Protein 6HPF (pdb70)

Secondary structure (DSSP, 8-state):
----S-SSTT--HHHHHHHHHHHHHHHTT-EE-EEESHHHHHHHHHHTSS-BSEEEEE-GGGSHHHHTTT----HHHHHHHHHHTT-EEEEE-----SS-B---SSS-GGGTTBGGGB---HHHHHH-TTSHHHHHHHHHHHHHHHHHHHHHHTT--EEEE-STTGGGS-BGGGTT-HHHHHHHHHHHHHIIIIIS---SEEEEE---SGGG---TTS-SEEEEEE-PSTT-----HHHHHHHHHHHTS-SEEEEEEESSPPPHHHHTTT---SB--B-STHHHHSSSSS-HHHHHHHHH-TTEEBGGG---

InterPro domains:
  IPR000805 Glycoside hydrolase family 26 [PR00739] (99-113)
  IPR000805 Glycoside hydrolase family 26 [PR00739] (175-192)
  IPR000805 Glycoside hydrolase family 26 [PR00739] (202-225)
  IPR000805 Glycoside hydrolase family 26 [PR00739] (233-245)
  IPR000805 Glycoside hydrolase family 26 [PTHR40079] (9-328)
  IPR017853 Glycoside hydrolase superfamily [SSF51445] (22-301)
  IPR022790 Glycosyl hydrolase family 26 domain [PF02156] (25-327)
  IPR022790 Glycosyl hydrolase family 26 domain [PS51764] (31-326)

Foldseek 3Di:
DADLQFLQNLADPLQSVVSNLLVVLLVVLFAFEAAEDPVQQVVCCVQQNFRGQEYEYECAQLAVVNVVVPGDDDCLVVLVVLVVLQHAYEYEYLHQQLDFADCDPVQHSSNRQFPVRGPDALVVLLVDCPDPRVVSLLVRLVSVLVSLVVCVVVVHAYAYEYCAPQCVCGGNLNVHHQPSNLSSLVVSQCCNCPVVVRNRYAYEYEDLDLRNDNAPSRHAEYEYEDEDFAAPQAQPLVSQVSRCVSHVNHHAYAYAEYLAHRQSVHCGPRRSHSYYYYYDDCSSPPCGRQHSVRSSPRCPDPSYDGSVRDDD

Radius of gyration: 18.52 Å; Cα contacts (8 Å, |Δi|>4): 693; chains: 1; bounding box: 54×47×38 Å

Solvent-accessible surface area: 12126 Å² total; per-residue (Å²): 100,47,37,64,95,5,39,12,146,152,7,38,107,22,0,85,75,2,1,36,12,0,17,99,36,7,83,117,20,22,9,0,0,0,0,7,42,51,97,0,0,78,52,0,30,102,64,14,57,58,58,0,0,0,0,0,2,22,0,53,40,44,0,39,6,3,85,137,78,54,12,126,22,72,28,10,82,35,0,66,47,2,49,91,84,41,9,13,1,9,0,4,1,20,1,0,0,12,39,29,25,110,71,71,137,124,48,24,51,146,15,0,22,96,44,93,0,8,63,12,46,0,30,57,2,30,118,67,79,133,26,78,40,36,76,75,0,22,130,4,0,23,28,0,0,84,20,0,44,80,0,40,123,92,97,4,23,0,0,0,8,0,2,0,30,0,64,34,22,129,8,0,0,5,36,106,26,43,145,9,0,34,38,0,0,92,34,0,21,74,62,0,15,103,114,41,30,1,32,2,2,0,2,0,1,5,0,38,65,95,69,27,33,6,18,65,85,7,0,3,0,0,0,7,30,26,94,24,122,54,37,58,36,51,25,42,101,149,31,19,52,43,0,55,84,18,4,58,55,54,13,2,6,0,0,4,4,3,0,9,0,5,34,11,93,56,10,49,77,61,0,43,1,1,3,3,1,0,47,41,28,79,50,0,76,16,103,100,51,0,47,60,152,29,0,102,108,0,2,82,26,176,43,1,23,0,32,99,71,29,114,98

Organism: NCBI:txid1167589

Nearest PDB structures (foldseek):
  6hpf-assembly1_A  TM=1.003E+00  e=8.396E-70  Yunnania penicillata
  3zm8-assembly1_A  TM=9.686E-01  e=9.514E-42  Podospora anserina S mat+
  3wdr-assembly1_A  TM=9.083E-01  e=3.039E-31  Symbiotic protist of Reticulitermes speratus
  6ueh-assembly1_A  TM=8.957E-01  e=3.022E-28  metagenome
  6hf4-assembly1_A  TM=8.538E-01  e=9.218E-25  Bacteroides ovatus ATCC 8483

CATH classification: 3.20.20.80

Sequence (312 aa):
APSTTPVNEKATDAAKNLLSSYLVEQAANGVTLSGQQDDLESAQWVSDNVGKWPAILGIDFMDYSPSRVEYGAVGSTVPDAISSYDSSDGGIVTFCWHWGSPSGTYNTTDQPWWSNFYTEATAFDIIAAAMDDDPDSADYNNLLVRDIDAISELLLQLQDLDIPILWRPLHQAEGGWFWWGAKKGPEACIALYRLMFDRMTNHHGLNNLLWVWNSVDDPSWYPGNDVVDIVSADIYADAGDHSPQEETFASLQSSLTGDTKLVALGEVGNIPDPASSTGGVADWAYWVTWNGDFIKGEDYNPLEEYKKEVFSSAENIIITRDEVDV

Structure (mmCIF, N/CA/C/O backbone):
data_6HPF
#
_entry.id   6HPF
#
_cell.lengt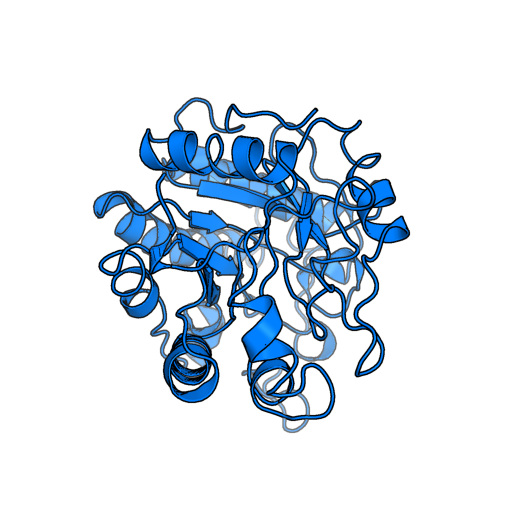h_a   98.988
_cell.length_b   98.988
_cell.length_c   170.497
_cell.angle_alpha   90.00
_cell.angle_beta   90.00
_cell.angle_gamma   120.00
#
_symmetry.space_group_name_H-M   'P 65 2 2'
#
loop_
_entity.id
_entity.type
_entity.pdbx_description
1 polymer endo-b-mannanase
2 branched beta-D-mannopyranose-(1-4)-[alpha-D-galactopyranose-(1-6)]beta-D-mannopyranose-(1-4)-[alpha-D-galactopyranose-(1-6)]alpha-D-mannopyranose
3 non-polymer 'ACETIC ACID'
4 non-polymer 2-acetamido-2-deoxy-beta-D-glucopyranose
5 non-polymer 'SULFATE ION'
6 non-polymer 'CHLORIDE ION'
7 water water
#
loop_
_atom_site.group_PDB
_atom_site.id
_atom_site.type_symbol
_atom_site.label_atom_id
_atom_site.label_alt_id
_atom_site.label_comp_id
_atom_site.label_asym_id
_atom_site.label_entity_id
_atom_site.label_seq_id
_atom_site.pdbx_PDB_ins_code
_atom_site.Cartn_x
_atom_site.Cartn_y
_atom_site.Cartn_z
_atom_site.occupancy
_atom_site.B_iso_or_equiv
_atom_site.auth_seq_id
_atom_site.auth_comp_id
_atom_site.auth_asym_id
_atom_site.auth_atom_id
_atom_site.pdbx_PDB_model_num
ATOM 1 N N . ALA A 1 1 ? -31.002 59.262 5.191 1.00 36.40 1 ALA A N 1
ATOM 2 C CA . ALA A 1 1 ? -30.044 58.497 5.985 1.00 31.10 1 ALA A CA 1
ATOM 3 C C . ALA A 1 1 ? -30.745 57.252 6.546 1.00 29.76 1 ALA A C 1
ATOM 4 O O . ALA A 1 1 ? -31.977 57.156 6.544 1.00 28.87 1 ALA A O 1
ATOM 6 N N . PRO A 1 2 ? -29.984 56.239 6.995 1.00 26.96 2 PRO A N 1
ATOM 7 C CA . PRO A 1 2 ? -30.596 54.999 7.457 1.00 24.33 2 PRO A CA 1
ATOM 8 C C . PRO A 1 2 ? -31.605 55.220 8.574 1.00 24.74 2 PRO A C 1
ATOM 9 O O . PRO A 1 2 ? -31.357 55.960 9.520 1.00 27.79 2 PRO A O 1
ATOM 13 N N . SER A 1 3 ? -32.707 54.524 8.485 1.00 25.57 3 SER A N 1
ATOM 14 C CA . SER A 1 3 ? -33.753 54.502 9.531 1.00 27.62 3 SER A CA 1
ATOM 15 C C . SER A 1 3 ? -33.262 53.711 10.737 1.00 24.54 3 SER A C 1
ATOM 16 O O . SER A 1 3 ? -32.673 52.604 10.561 1.00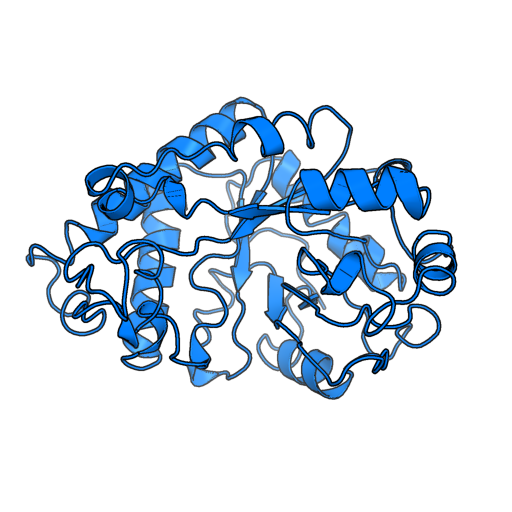 24.79 3 SER A O 1
ATOM 19 N N . THR A 1 4 ? -33.523 54.241 11.927 1.00 28.49 4 THR A N 1
ATOM 20 C CA . THR A 1 4 ? -33.312 53.476 13.197 1.00 29.50 4 THR A CA 1
ATOM 21 C C . THR A 1 4 ? -34.582 52.814 13.716 1.00 26.29 4 THR A C 1
ATOM 22 O O . THR A 1 4 ? -34.543 52.231 14.837 1.00 33.25 4 THR A O 1
ATOM 26 N N . THR A 1 5 ? -35.682 52.952 12.985 1.00 26.41 5 THR A N 1
ATOM 27 C CA . THR A 1 5 ? -36.984 52.380 13.412 1.00 27.04 5 THR A CA 1
ATOM 28 C C . THR A 1 5 ? -37.245 51.136 12.608 1.00 24.62 5 THR A C 1
ATOM 29 O O . THR A 1 5 ? -37.438 51.249 11.381 1.00 26.82 5 THR A O 1
ATOM 33 N N . PRO A 1 6 ? -37.287 49.939 13.230 1.00 21.10 6 PRO A N 1
ATOM 34 C CA . PRO A 1 6 ? -37.613 48.730 12.477 1.00 18.97 6 PRO A CA 1
ATOM 35 C C . PRO A 1 6 ? -38.956 48.896 11.772 1.00 20.38 6 PRO A C 1
ATOM 36 O O . PRO A 1 6 ? -39.869 49.544 12.282 1.00 21.74 6 PRO A O 1
ATOM 40 N N . VAL A 1 7 ? -39.073 48.277 10.559 1.00 19.69 7 VAL A N 1
ATOM 41 C CA . VAL A 1 7 ? -40.337 48.362 9.796 1.00 20.69 7 VAL A CA 1
ATOM 42 C C . VAL A 1 7 ? -41.501 47.675 10.514 1.00 20.54 7 VAL A C 1
ATOM 43 O O . VAL A 1 7 ? -42.655 48.061 10.276 1.00 24.17 7 VAL A O 1
ATOM 47 N N . ASN A 1 8 ? -41.192 46.715 11.381 1.00 19.30 8 ASN A N 1
ATOM 48 C CA . ASN A 1 8 ? -42.219 46.094 12.214 1.00 20.06 8 ASN A CA 1
ATOM 49 C C . ASN A 1 8 ? -42.411 47.019 13.454 1.00 20.27 8 ASN A C 1
ATOM 50 O O . ASN A 1 8 ? -41.509 47.056 14.320 1.00 20.18 8 ASN A O 1
ATOM 55 N N . GLU A 1 9 ? -43.485 47.761 13.519 1.00 21.35 9 GLU A N 1
ATOM 56 C CA . GLU A 1 9 ? -43.793 48.676 14.629 1.00 22.70 9 GLU A CA 1
ATOM 57 C C . GLU A 1 9 ? -43.741 47.933 15.992 1.00 23.58 9 GLU A C 1
ATOM 58 O O . GLU A 1 9 ? -43.486 48.616 16.979 1.00 23.36 9 GLU A O 1
ATOM 64 N N . LYS A 1 10 ? -44.052 46.639 16.034 1.00 19.91 10 LYS A N 1
ATOM 65 C CA . LYS A 1 10 ? -44.100 45.794 17.240 1.00 19.72 10 LYS A CA 1
ATOM 66 C C . LYS A 1 10 ? -42.724 45.211 17.570 1.00 19.16 10 LYS A C 1
ATOM 67 O O . LYS A 1 10 ? -42.661 44.366 18.453 1.00 19.50 10 LYS A O 1
ATOM 73 N N . ALA A 1 11 ? -41.635 45.645 16.930 1.00 18.98 11 ALA A N 1
ATOM 74 C CA . ALA A 1 11 ? -40.336 45.045 17.162 1.00 17.80 11 ALA A CA 1
ATOM 75 C C . ALA A 1 11 ? -40.016 45.055 18.674 1.00 17.50 11 ALA A C 1
ATOM 76 O O . ALA A 1 11 ? -40.316 46.038 19.400 1.00 20.48 11 ALA A O 1
ATOM 78 N N . THR A 1 12 ? -39.318 44.038 19.090 1.00 16.77 12 THR A N 1
ATOM 79 C CA . THR A 1 12 ? -38.839 43.936 20.473 1.00 18.52 12 THR A CA 1
ATOM 80 C C . THR A 1 12 ? -37.779 44.990 20.741 1.00 19.58 12 THR A C 1
ATOM 81 O O . THR A 1 12 ? -37.100 45.516 19.860 1.00 18.75 12 THR A O 1
ATOM 85 N N . ASP A 1 13 ? -37.561 45.273 22.048 1.00 19.90 13 ASP A N 1
ATOM 86 C CA . ASP A 1 13 ? -36.494 46.209 22.440 1.00 21.17 13 ASP A CA 1
ATOM 87 C C . ASP A 1 13 ? -35.139 45.691 21.913 1.00 18.88 13 ASP A C 1
ATOM 88 O O . ASP A 1 13 ? -34.300 46.492 21.467 1.00 20.76 13 ASP A O 1
ATOM 93 N N . ALA A 1 14 ? -34.904 44.383 21.948 1.00 19.36 14 ALA A N 1
ATOM 94 C CA . ALA A 1 14 ? -33.597 43.859 21.495 1.00 19.10 14 ALA A CA 1
ATOM 95 C C . ALA A 1 14 ? -33.416 44.124 19.983 1.00 18.39 14 ALA A C 1
ATOM 96 O O . ALA A 1 14 ? -32.320 44.492 19.603 1.00 18.69 14 ALA A O 1
ATOM 98 N N . ALA A 1 15 ? -34.462 43.973 19.178 1.00 16.66 15 ALA A N 1
ATOM 99 C CA . ALA A 1 15 ? -34.373 44.269 17.736 1.00 15.71 15 ALA A CA 1
ATOM 100 C C . ALA A 1 15 ? -34.199 45.766 17.489 1.00 16.27 15 ALA A C 1
ATOM 101 O O . ALA A 1 15 ? -33.324 46.155 16.669 1.00 17.24 15 ALA A O 1
ATOM 103 N N . LYS A 1 16 ? -34.963 46.589 18.202 1.00 17.43 16 LYS A N 1
ATOM 104 C CA . LYS A 1 16 ? -34.798 48.061 18.072 1.00 19.21 16 LYS A CA 1
ATOM 105 C C . LYS A 1 16 ? -33.347 48.469 18.437 1.00 19.04 16 LYS A C 1
ATOM 106 O O . LYS A 1 16 ? -32.730 49.346 17.780 1.00 21.80 16 LYS A O 1
ATOM 112 N N . ASN A 1 17 ? -32.869 47.967 19.564 1.00 19.99 17 ASN A N 1
ATOM 113 C CA . ASN A 1 17 ? -31.534 48.335 20.064 1.00 22.16 17 ASN A CA 1
ATOM 114 C C . ASN A 1 17 ? -30.461 47.879 19.083 1.00 18.28 17 ASN A C 1
ATOM 115 O O . ASN A 1 17 ? -29.491 48.629 18.858 1.00 20.13 17 ASN A O 1
ATOM 120 N N . LEU A 1 18 ? -30.631 46.678 18.502 1.00 18.72 18 LEU A N 1
ATOM 121 C CA . LEU A 1 18 ? -29.633 46.210 17.509 1.00 18.22 18 LEU A CA 1
ATOM 122 C C . LEU A 1 18 ? -29.621 47.143 16.281 1.00 17.26 18 LEU A C 1
ATOM 123 O O . LEU A 1 18 ? -28.521 47.533 15.830 1.00 17.69 18 LEU A O 1
ATOM 128 N N . LEU A 1 19 ? -30.790 47.523 15.777 1.00 16.56 19 LEU A N 1
ATOM 129 C CA . LEU A 1 19 ? -30.814 48.406 14.578 1.00 17.34 19 LEU A CA 1
ATOM 130 C C . LEU A 1 19 ? -30.192 49.764 14.908 1.00 19.82 19 LEU A C 1
ATOM 131 O O . LEU A 1 19 ? -29.347 50.275 14.126 1.00 20.78 19 LEU A O 1
ATOM 136 N N A SER A 1 20 ? -30.544 50.327 16.065 0.40 21.59 20 SER A N 1
ATOM 137 N N B SER A 1 20 ? -30.524 50.326 16.057 0.60 20.56 20 SER A N 1
ATOM 138 C CA A SER A 1 20 ? -30.013 51.636 16.531 0.40 25.66 20 SER A CA 1
ATOM 139 C CA B SER A 1 20 ? -29.995 51.662 16.417 0.60 21.36 20 SER A CA 1
ATOM 140 C C A SER A 1 20 ? -28.489 51.561 16.585 0.40 23.50 20 SER A C 1
ATOM 141 C C B SER A 1 20 ? -28.472 51.553 16.541 0.60 20.30 20 SER A C 1
ATOM 142 O O A SER A 1 20 ? -27.823 52.518 16.124 0.40 26.26 20 SER A O 1
ATOM 143 O O B SER A 1 20 ? -27.768 52.499 16.074 0.60 22.65 20 SER A O 1
ATOM 148 N N . TYR A 1 21 ? -27.958 50.475 17.132 1.00 20.59 21 TYR A N 1
ATOM 149 C CA . TYR A 1 21 ? -26.506 50.291 17.333 1.00 20.05 21 TYR A CA 1
ATOM 150 C C . TYR A 1 21 ? -25.822 50.224 15.967 1.00 19.55 21 TYR A C 1
ATOM 151 O O . TYR A 1 21 ? -24.793 50.881 15.774 1.00 21.70 21 TYR A O 1
ATOM 160 N N . LEU A 1 22 ? -26.384 49.453 15.039 1.00 18.01 22 LEU A N 1
ATOM 161 C CA . LEU A 1 22 ? -25.717 49.291 13.719 1.00 18.84 22 LEU A CA 1
ATOM 162 C C . LEU A 1 22 ? -25.695 50.650 12.979 1.00 19.12 22 LEU A C 1
ATOM 163 O O . LEU A 1 22 ? -24.694 51.005 12.317 1.00 19.76 22 LEU A O 1
ATOM 168 N N . VAL A 1 23 ? -26.820 51.355 12.998 1.00 20.90 23 VAL A N 1
ATOM 169 C CA . VAL A 1 23 ? -26.894 52.678 12.334 1.00 20.70 23 VAL A CA 1
ATOM 170 C C . VAL A 1 23 ? -25.803 53.592 12.913 1.00 23.34 23 VAL A C 1
ATOM 171 O O . VAL A 1 23 ? -25.097 54.308 12.159 1.00 23.20 23 VAL A O 1
ATOM 175 N N . GLU A 1 24 ? -25.725 53.677 14.233 1.00 22.36 24 GLU A N 1
ATOM 176 C CA . GLU A 1 24 ? -24.750 54.563 14.916 1.00 24.15 24 GLU A CA 1
ATOM 177 C C . GLU A 1 24 ? -23.342 54.183 14.464 1.00 23.30 24 GLU A C 1
ATOM 178 O O . GLU A 1 24 ? -22.542 55.089 14.184 1.00 25.49 24 GLU A O 1
ATOM 184 N N . GLN A 1 25 ? -22.992 52.912 14.515 1.00 21.05 25 GLN A N 1
ATOM 185 C CA . GLN A 1 25 ? -21.607 52.485 14.198 1.00 21.17 25 GLN A CA 1
ATOM 186 C C . GLN A 1 25 ? -21.295 52.892 12.737 1.00 21.16 25 GLN A C 1
ATOM 187 O O . GLN A 1 25 ? -20.265 53.490 12.444 1.00 22.34 25 GLN A O 1
ATOM 193 N N . ALA A 1 26 ? -22.194 52.541 11.826 1.00 20.98 26 ALA A N 1
ATOM 194 C CA . ALA A 1 26 ? -21.937 52.813 10.396 1.00 22.09 26 ALA A CA 1
ATOM 195 C C . ALA A 1 26 ? -21.784 54.324 10.155 1.00 24.78 26 ALA A C 1
ATOM 196 O O . ALA A 1 26 ? -20.903 54.732 9.383 1.00 27.70 26 ALA A O 1
ATOM 198 N N . ALA A 1 27 ? -22.574 55.157 10.841 1.00 25.66 27 ALA A N 1
ATOM 199 C CA . ALA A 1 27 ? -22.511 56.617 10.673 1.00 28.23 27 ALA A CA 1
ATOM 200 C C . ALA A 1 27 ? -21.118 57.132 11.073 1.00 28.02 27 ALA A C 1
ATOM 201 O O . ALA A 1 27 ? -20.687 58.169 10.531 1.00 34.44 27 ALA A O 1
ATOM 203 N N . ASN A 1 28 ? -20.438 56.417 11.950 1.00 25.06 28 ASN A N 1
ATOM 204 C CA . ASN A 1 28 ? -19.137 56.783 12.567 1.00 28.08 28 ASN A CA 1
ATOM 205 C C . ASN A 1 28 ? -17.995 56.087 11.842 1.00 23.78 28 ASN A C 1
ATOM 206 O O . ASN A 1 28 ? -16.858 56.193 12.313 1.00 28.50 28 ASN A O 1
ATOM 211 N N . GLY A 1 29 ? -18.293 55.435 10.709 1.00 24.12 29 GLY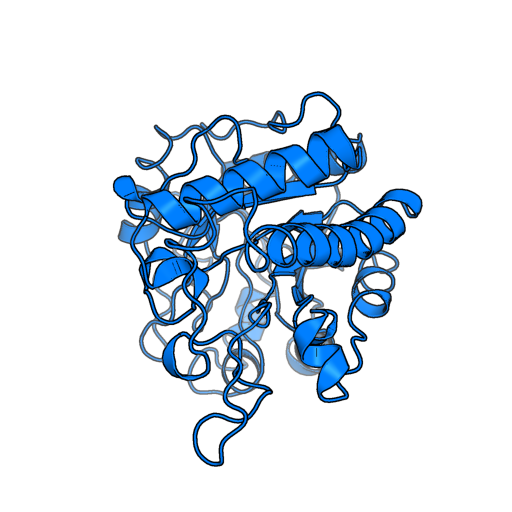 A N 1
ATOM 212 C CA . GLY A 1 29 ? -17.207 54.769 9.962 1.00 25.99 29 GLY A CA 1
ATOM 213 C C . GLY A 1 29 ? -16.674 53.514 10.616 1.00 22.86 29 GLY A C 1
ATOM 214 O O . GLY A 1 29 ? -15.520 53.154 10.390 1.00 27.00 29 GLY A O 1
ATOM 215 N N . VAL A 1 30 ? -17.528 52.856 11.390 1.00 20.46 30 VAL A N 1
ATOM 216 C CA . VAL A 1 30 ? -17.167 51.602 12.068 1.00 19.07 30 VAL A CA 1
ATOM 217 C C . VAL A 1 30 ? -17.996 50.478 11.442 1.00 17.39 30 VAL A C 1
ATOM 218 O O . VAL A 1 30 ? -19.170 50.708 11.128 1.00 20.35 30 VAL A O 1
ATOM 222 N N . THR A 1 31 ? -17.356 49.335 11.280 1.00 16.57 31 THR A N 1
ATOM 223 C CA . THR A 1 31 ? -17.960 48.177 10.598 1.00 15.78 31 THR A CA 1
ATOM 224 C C . THR A 1 31 ? -17.854 46.953 11.549 1.00 14.52 31 THR A C 1
ATOM 225 O O . THR A 1 31 ? -16.780 46.736 12.134 1.00 16.59 31 THR A O 1
ATOM 229 N N . LEU A 1 32 ? -18.934 46.189 11.674 1.00 14.36 32 LEU A N 1
ATOM 230 C CA . LEU A 1 32 ? -18.862 44.938 12.433 1.00 14.29 32 LEU A CA 1
ATOM 231 C C . LEU A 1 32 ? -18.273 43.819 11.582 1.00 13.99 32 LEU A C 1
ATOM 232 O O . LEU A 1 32 ? -18.667 43.622 10.382 1.00 15.09 32 LEU A O 1
ATOM 237 N N . SER A 1 33 ? -17.366 43.066 12.136 1.00 14.15 33 SER A N 1
ATOM 238 C CA . SER A 1 33 ? -16.847 41.825 11.578 1.00 12.94 33 SER A CA 1
ATOM 239 C C . SER A 1 33 ? -17.912 40.737 11.645 1.00 12.78 33 SER A C 1
ATOM 240 O O . SER A 1 33 ? -18.744 40.714 12.567 1.00 13.63 33 SER A O 1
ATOM 243 N N . GLY A 1 34 ? -17.827 39.746 10.764 1.00 12.39 34 GLY A N 1
ATOM 244 C CA . GLY A 1 34 ? -18.759 38.651 10.720 1.00 12.55 34 GLY A CA 1
ATOM 245 C C . GLY A 1 34 ? -18.191 37.423 10.040 1.00 11.68 34 GLY A C 1
ATOM 246 O O . GLY A 1 34 ? -17.274 37.598 9.189 1.00 12.68 34 GLY A O 1
ATOM 247 N N . GLN A 1 35 ? -18.699 36.259 10.318 1.00 12.14 35 GLN A N 1
ATOM 248 C CA . GLN A 1 35 ? -18.194 35.007 9.756 1.00 11.79 35 GLN A CA 1
ATOM 249 C C . GLN A 1 35 ? -19.292 33.994 9.646 1.00 11.98 35 GLN A C 1
ATOM 250 O O . GLN A 1 35 ? -20.058 33.773 10.610 1.00 12.20 35 GLN A O 1
ATOM 256 N N . GLN A 1 36 ? -19.423 33.339 8.477 1.00 12.28 36 GLN A N 1
ATOM 257 C CA . GLN A 1 36 ? -20.350 32.225 8.308 1.00 12.27 36 GLN A CA 1
ATOM 258 C C . GLN A 1 36 ? -19.772 30.929 8.897 1.00 11.27 36 GLN A C 1
ATOM 259 O O . GLN A 1 36 ? -18.633 30.604 8.646 1.00 12.08 36 GLN A O 1
ATOM 265 N N . ASP A 1 37 ? -20.627 30.289 9.745 1.00 11.15 37 ASP A N 1
ATOM 266 C CA A ASP A 1 37 ? -20.399 28.978 10.384 0.50 11.66 37 ASP A CA 1
ATOM 267 C CA B ASP A 1 37 ? -20.413 28.980 10.390 0.50 11.69 37 ASP A CA 1
ATOM 268 C C . ASP A 1 37 ? -19.618 29.134 11.706 1.00 12.06 37 ASP A C 1
ATOM 269 O O . ASP A 1 37 ? -18.561 29.755 11.753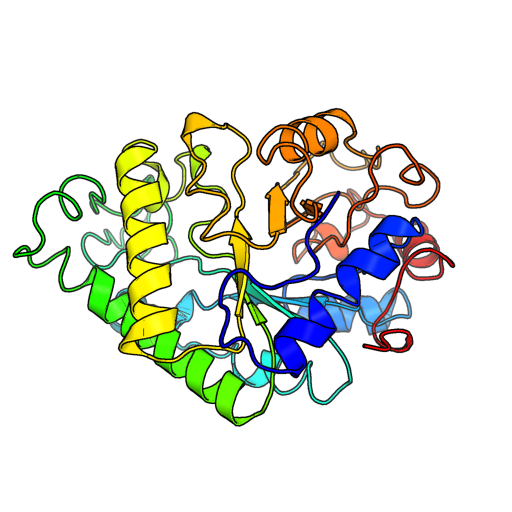 1.00 12.48 37 ASP A O 1
ATOM 278 N N . LEU A 1 38 ? -20.149 28.481 12.756 1.00 11.72 38 LEU A N 1
ATOM 279 C CA . LEU A 1 38 ? -19.464 28.575 14.074 1.00 12.16 38 LEU A CA 1
ATOM 280 C C . LEU A 1 38 ? -18.079 28.006 14.020 1.00 11.78 38 LEU A C 1
ATOM 281 O O . LEU A 1 38 ? -17.159 28.560 14.616 1.00 13.65 38 LEU A O 1
ATOM 286 N N . GLU A 1 39 ? -17.865 26.908 13.306 1.00 13.22 39 GLU A N 1
ATOM 287 C CA . GLU A 1 39 ? -16.527 26.322 13.250 1.00 12.96 39 GLU A CA 1
ATOM 288 C C . GLU A 1 39 ? -15.533 27.287 12.617 1.00 13.43 39 GLU A C 1
ATOM 289 O O . GLU A 1 39 ? -14.342 27.277 12.948 1.00 14.26 39 GLU A O 1
ATOM 295 N N . SER A 1 40 ? -15.992 28.075 11.621 1.00 13.06 40 SER A N 1
ATOM 296 C CA . SER A 1 40 ? -15.087 29.065 10.999 1.00 12.67 40 SER A CA 1
ATOM 297 C C . SER A 1 40 ? -14.875 30.262 11.942 1.00 12.69 40 SER A C 1
ATOM 298 O O . SER A 1 40 ? -13.784 30.809 11.972 1.00 13.59 40 SER A O 1
ATOM 301 N N . ALA A 1 41 ? -15.916 30.659 12.701 1.00 12.45 41 ALA A N 1
ATOM 302 C CA . ALA A 1 41 ? -15.717 31.727 13.706 1.00 13.06 41 ALA A CA 1
ATOM 303 C C . ALA A 1 41 ? -14.683 31.292 14.780 1.00 13.10 41 ALA A C 1
ATOM 304 O O . ALA A 1 41 ? -13.816 32.072 15.152 1.00 14.52 41 ALA A O 1
ATOM 306 N N . GLN A 1 42 ? -14.767 30.021 15.178 1.00 12.71 42 GLN A N 1
ATOM 307 C CA . GLN A 1 42 ? -13.811 29.427 16.121 1.00 14.07 42 GLN A CA 1
ATOM 308 C C . GLN A 1 42 ? -12.412 29.477 15.504 1.00 14.06 42 GLN A C 1
ATOM 309 O O . GLN A 1 42 ? -11.409 29.778 16.155 1.00 14.72 42 GLN A O 1
ATOM 315 N N . TRP A 1 43 ? -12.309 29.158 14.208 1.00 13.60 43 TRP A N 1
ATOM 316 C CA . TRP A 1 43 ? -10.998 29.254 13.521 1.00 14.27 43 TRP A CA 1
ATOM 317 C C . TRP A 1 43 ? -10.437 30.666 13.586 1.00 13.11 43 TRP A C 1
ATOM 318 O O . TRP A 1 43 ? -9.225 30.839 13.820 1.00 14.95 43 TRP A O 1
ATOM 329 N N . VAL A 1 44 ? -11.270 31.659 13.349 1.00 13.56 44 VAL A N 1
ATOM 330 C CA . VAL A 1 44 ? -10.794 33.060 13.417 1.00 14.02 44 VAL A CA 1
ATOM 331 C C . VAL A 1 44 ? -10.276 33.349 14.849 1.00 14.08 44 VAL A C 1
ATOM 332 O O . VAL A 1 44 ? -9.198 33.920 14.987 1.00 14.19 44 VAL A O 1
ATOM 336 N N . SER A 1 45 ? -11.038 32.948 15.876 1.00 13.93 45 SER A N 1
ATOM 337 C CA . SER A 1 45 ? -10.525 33.203 17.257 1.00 14.66 45 SER A CA 1
ATOM 338 C C . SER A 1 45 ? -9.176 32.495 17.463 1.00 14.58 45 SER A C 1
ATOM 339 O O . SER A 1 45 ? -8.246 33.069 18.031 1.00 16.27 45 SER A O 1
ATOM 342 N N . ASP A 1 46 ? -9.072 31.245 17.018 1.00 14.12 46 ASP A N 1
ATOM 343 C CA . ASP A 1 46 ? -7.916 30.409 17.238 1.00 14.41 46 ASP A CA 1
ATOM 344 C C . ASP A 1 46 ? -6.677 30.870 16.445 1.00 14.65 46 ASP A C 1
ATOM 345 O O . ASP A 1 46 ? -5.530 30.517 16.824 1.00 16.01 46 ASP A O 1
ATOM 350 N N . ASN A 1 47 ? -6.866 31.525 15.299 1.00 15.79 47 ASN A N 1
ATOM 351 C CA . ASN A 1 47 ? -5.735 31.833 14.379 1.00 16.21 47 ASN A CA 1
ATOM 352 C C . ASN A 1 47 ? -5.488 33.344 14.199 1.00 15.18 47 ASN A C 1
ATOM 353 O O . ASN A 1 47 ? -4.334 33.753 13.960 1.00 17.80 47 ASN A O 1
ATOM 358 N N . VAL A 1 48 ? -6.541 34.135 14.227 1.00 15.40 48 VAL A N 1
ATOM 359 C CA . VAL A 1 48 ? -6.474 35.587 13.985 1.00 15.19 48 VAL A CA 1
ATOM 360 C C . VAL A 1 48 ? -6.450 36.368 15.304 1.00 16.58 48 VAL A C 1
ATOM 361 O O . VAL A 1 48 ? -5.846 37.451 15.364 1.00 18.51 48 VAL A O 1
ATOM 365 N N . GLY A 1 49 ? -7.170 35.905 16.325 1.00 14.95 49 GLY A N 1
ATOM 366 C CA . GLY A 1 49 ? -7.083 36.487 17.677 1.00 16.71 49 GLY A CA 1
ATOM 367 C C . GLY A 1 49 ? -8.350 37.121 18.194 1.00 17.63 49 GLY A C 1
ATOM 368 O O . GLY A 1 49 ? -8.321 37.659 19.356 1.00 20.49 49 GLY A O 1
ATOM 369 N N . LYS A 1 50 ? -9.428 37.078 17.475 1.00 14.63 50 LYS A N 1
ATOM 370 C CA . LYS A 1 50 ? -10.669 37.713 17.831 1.00 13.76 50 LYS A CA 1
ATOM 371 C C . LYS A 1 50 ? -11.844 36.812 17.419 1.00 13.33 50 LYS A C 1
ATOM 372 O O . LYS A 1 50 ? -11.760 36.152 16.370 1.00 14.90 50 LYS A O 1
ATOM 378 N N . TRP A 1 51 ? -12.954 36.817 18.130 1.00 13.87 51 TRP A N 1
ATOM 379 C CA . TRP A 1 51 ? -14.224 36.319 17.629 1.00 13.60 51 TRP A CA 1
ATOM 380 C C . TRP A 1 51 ? -14.873 37.396 16.788 1.00 13.80 51 TRP A C 1
ATOM 381 O O . TRP A 1 51 ? -15.046 38.539 17.145 1.00 14.62 51 TRP A O 1
ATOM 392 N N . PRO A 1 52 ? -15.379 37.007 15.568 1.00 13.68 52 PRO A N 1
ATOM 393 C CA . PRO A 1 52 ? -16.200 37.914 14.785 1.00 12.83 52 PRO A CA 1
ATOM 394 C C 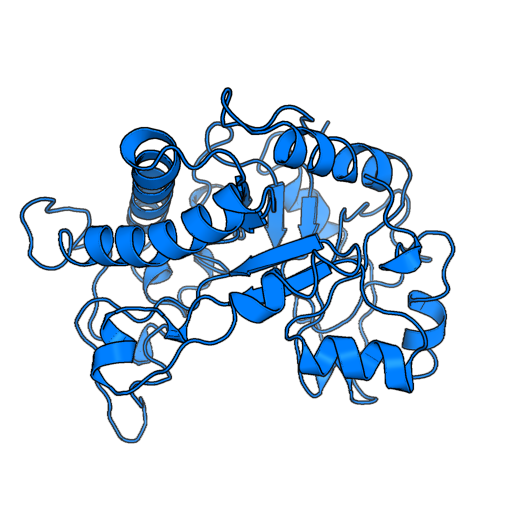. PRO A 1 52 ? -17.404 38.405 15.578 1.00 12.63 52 PRO A C 1
ATOM 395 O O . PRO A 1 52 ? -18.029 37.654 16.365 1.00 14.00 52 PRO A O 1
ATOM 399 N N . ALA A 1 53 ? -17.799 39.651 15.361 1.00 11.99 53 ALA A N 1
ATOM 400 C CA . ALA A 1 53 ? -18.980 40.201 16.030 1.00 12.17 53 ALA A CA 1
ATOM 401 C C . ALA A 1 53 ? -20.238 39.448 15.684 1.00 12.11 53 ALA A C 1
ATOM 402 O O . ALA A 1 53 ? -21.089 39.222 16.569 1.00 13.62 53 ALA A O 1
ATOM 404 N N . ILE A 1 54 ? -20.399 39.129 14.386 1.00 12.52 54 ILE A N 1
ATOM 405 C CA . ILE A 1 54 ? -21.601 38.492 13.859 1.00 11.84 54 ILE A CA 1
ATOM 406 C C . ILE A 1 54 ? -21.286 37.060 13.436 1.00 11.67 54 ILE A C 1
ATOM 407 O O . ILE A 1 54 ? -20.266 36.806 12.732 1.00 13.01 54 ILE A O 1
ATOM 412 N N . LEU A 1 55 ? -22.139 36.136 13.822 1.00 11.26 55 LEU A N 1
ATOM 413 C CA . LEU A 1 55 ? -22.132 34.761 13.341 1.00 10.91 55 LEU A CA 1
ATOM 414 C C . LEU A 1 55 ? -23.232 34.635 12.308 1.00 11.07 55 LEU A C 1
ATOM 415 O O . LEU A 1 55 ? -24.402 34.916 12.550 1.00 11.46 55 LEU A O 1
ATOM 420 N N . GLY A 1 56 ? -22.828 34.203 11.089 1.00 11.77 56 GLY A N 1
ATOM 421 C CA . GLY A 1 56 ? -23.805 33.832 10.042 1.00 12.01 56 GLY A CA 1
ATOM 422 C C . GLY A 1 56 ? -24.046 32.344 10.021 1.00 12.78 56 GLY A C 1
ATOM 423 O O . GLY A 1 56 ? -23.099 31.564 10.012 1.00 12.11 56 GLY A O 1
ATOM 424 N N . ILE A 1 57 ? -25.308 31.973 10.025 1.00 11.30 57 ILE A N 1
ATOM 425 C CA . ILE A 1 57 ? -25.712 30.560 9.999 1.00 10.84 57 ILE A CA 1
ATOM 426 C C . ILE A 1 57 ? -26.969 30.433 9.103 1.00 10.44 57 ILE A C 1
ATOM 427 O O . ILE A 1 57 ? -27.473 31.466 8.592 1.00 11.30 57 ILE A O 1
ATOM 432 N N . ASP A 1 58 ? -27.406 29.219 8.926 1.00 11.03 58 ASP A N 1
ATOM 433 C CA . ASP A 1 58 ? -28.389 28.916 7.877 1.00 10.31 58 ASP A CA 1
ATOM 434 C C . ASP A 1 58 ? -29.464 27.945 8.382 1.00 10.42 58 ASP A C 1
ATOM 435 O O . ASP A 1 58 ? -29.126 26.963 9.084 1.00 11.62 58 ASP A O 1
ATOM 440 N N . PHE A 1 59 ? -30.714 28.191 8.012 1.00 10.13 59 PHE A N 1
ATOM 441 C CA . PHE A 1 59 ? -31.797 27.264 8.269 1.00 11.19 59 PHE A CA 1
ATOM 442 C C . PHE A 1 59 ? -31.907 26.089 7.266 1.00 11.45 59 PHE A C 1
ATOM 443 O O . PHE A 1 59 ? -32.775 25.260 7.434 1.00 1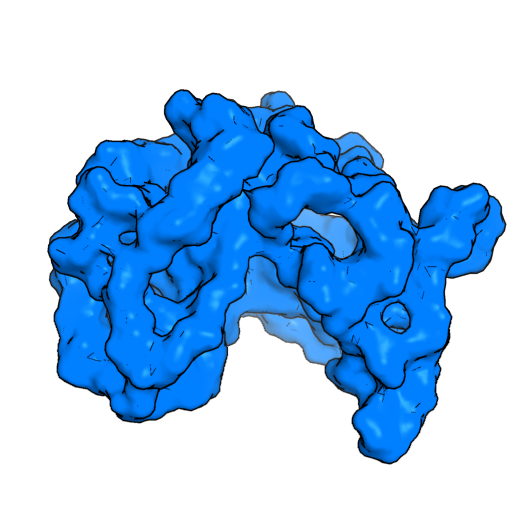1.08 59 PHE A O 1
ATOM 451 N N . MET A 1 60 ? -31.018 26.075 6.236 1.00 11.66 60 MET A N 1
ATOM 452 C CA . MET A 1 60 ? -31.035 25.063 5.132 1.00 11.08 60 MET A CA 1
ATOM 453 C C . MET A 1 60 ? -31.581 23.698 5.540 1.00 11.19 60 MET A C 1
ATOM 454 O O . MET A 1 60 ? -32.596 23.197 5.020 1.00 11.51 60 MET A O 1
ATOM 459 N N . ASP A 1 61 ? -30.906 23.013 6.495 1.00 11.29 61 ASP A N 1
ATOM 460 C CA . ASP A 1 61 ? -31.232 21.616 6.768 1.00 10.52 61 ASP A CA 1
ATOM 461 C C . ASP A 1 61 ? -32.449 21.424 7.703 1.00 11.13 61 ASP A C 1
ATOM 462 O O . ASP A 1 61 ? -32.783 20.261 7.885 1.00 12.94 61 ASP A O 1
ATOM 467 N N . TYR A 1 62 ? -33.104 22.503 8.086 1.00 10.61 62 TYR A N 1
ATOM 468 C CA . TYR A 1 62 ? -34.432 22.403 8.672 1.00 10.75 62 TYR A CA 1
ATOM 469 C C . TYR A 1 62 ? -35.555 22.468 7.661 1.00 10.75 62 TYR A C 1
ATOM 470 O O . TYR A 1 62 ? -36.716 22.328 7.944 1.00 11.67 62 TYR A O 1
ATOM 479 N N . SER A 1 63 ? -35.181 22.751 6.372 1.00 10.80 63 SER A N 1
ATOM 480 C CA . SER A 1 63 ? -36.227 22.821 5.322 1.00 11.45 63 SER A CA 1
ATOM 481 C C . SER A 1 63 ? -36.997 21.501 5.273 1.00 12.67 63 SER A C 1
ATOM 482 O O . SER A 1 63 ? -36.369 20.446 5.142 1.00 12.10 63 SER A O 1
ATOM 485 N N . PRO A 1 64 ? -38.337 21.516 5.354 1.00 11.23 64 PRO A N 1
ATOM 486 C CA . PRO A 1 64 ? -39.071 20.265 5.362 1.00 10.62 64 PRO A CA 1
ATOM 487 C C . PRO A 1 64 ? -38.761 19.262 4.250 1.00 10.77 64 PRO A C 1
ATOM 488 O O . PRO A 1 64 ? -38.710 18.047 4.454 1.00 11.40 64 PRO A O 1
ATOM 492 N N . SER A 1 65 ? -38.526 19.772 3.009 1.00 11.07 65 SER A N 1
ATOM 493 C CA . SER A 1 65 ? -38.215 18.802 1.940 1.00 11.53 65 SER A CA 1
ATOM 494 C C . SER A 1 65 ? -36.889 18.103 2.130 1.00 11.74 65 SER A C 1
ATOM 495 O O . SER A 1 65 ? -36.706 16.968 1.679 1.00 13.80 65 SER A O 1
ATOM 498 N N . ARG A 1 66 ? -35.942 18.794 2.808 1.00 10.86 66 ARG A N 1
ATOM 499 C CA . ARG A 1 66 ? -34.639 18.199 3.067 1.00 10.87 66 ARG A CA 1
ATOM 500 C C . ARG A 1 66 ? -34.720 17.144 4.228 1.00 11.09 66 ARG A C 1
ATOM 501 O O . ARG A 1 66 ? -34.040 16.139 4.181 1.00 11.68 66 ARG A O 1
ATOM 509 N N . VAL A 1 67 ? -35.598 17.443 5.200 1.00 11.54 67 VAL A N 1
ATOM 510 C CA . VAL A 1 67 ? -35.859 16.404 6.244 1.00 12.24 67 VAL A CA 1
ATOM 511 C C . VAL A 1 67 ? -36.325 15.088 5.630 1.00 12.24 67 VAL A C 1
ATOM 512 O O . VAL A 1 67 ? -35.937 14.012 6.052 1.00 13.23 67 VAL A O 1
ATOM 516 N N . GLU A 1 68 ? -37.087 15.187 4.518 1.00 13.02 68 GLU A N 1
ATOM 517 C CA . GLU A 1 68 ? -37.538 13.977 3.822 1.00 13.72 68 GLU A CA 1
ATOM 518 C C . GLU A 1 68 ? -36.386 13.139 3.289 1.00 13.83 68 GLU A C 1
ATOM 519 O O . GLU A 1 68 ? -36.584 11.916 3.071 1.00 17.76 68 GLU A O 1
ATOM 525 N N . TYR A 1 69 ? -35.262 13.750 3.005 1.00 13.42 69 TYR A N 1
ATOM 526 C CA . TYR A 1 69 ? -34.059 13.033 2.507 1.00 14.55 69 TYR A CA 1
ATOM 527 C C . TYR A 1 69 ? -33.037 12.731 3.601 1.00 14.05 69 TYR A C 1
ATOM 528 O O . TYR A 1 69 ? -31.933 12.239 3.342 1.00 16.71 69 TYR A O 1
ATOM 537 N N . GLY A 1 70 ? -33.430 13.010 4.881 1.00 13.15 70 GLY A N 1
ATOM 538 C CA . GLY A 1 70 ? -32.610 12.668 6.053 1.00 13.26 70 GLY A CA 1
ATOM 539 C C . GLY A 1 70 ? -31.844 13.814 6.651 1.00 12.08 70 GLY A C 1
ATOM 540 O O . GLY A 1 70 ? -31.092 13.567 7.599 1.00 14.59 70 GLY A O 1
ATOM 541 N N . ALA A 1 71 ? -32.045 15.032 6.232 1.00 11.93 71 ALA A N 1
ATOM 542 C CA . ALA A 1 71 ? -31.314 16.180 6.738 1.00 11.78 71 ALA A CA 1
ATOM 543 C C . ALA A 1 71 ? -31.675 16.393 8.257 1.00 11.42 71 ALA A C 1
ATOM 544 O O . ALA A 1 71 ? -32.835 16.314 8.596 1.00 12.26 71 ALA A O 1
ATOM 546 N N . VAL A 1 72 ? -30.642 16.797 8.965 1.00 11.33 72 VAL A N 1
ATOM 547 C CA . VAL A 1 72 ? -30.727 17.071 10.430 1.00 11.88 72 VAL A CA 1
ATOM 548 C C . VAL A 1 72 ? -30.159 18.460 10.681 1.00 13.01 72 VAL A C 1
ATOM 549 O O . VAL A 1 72 ? -28.947 18.632 10.740 1.00 13.71 72 VAL A O 1
ATOM 553 N N . GLY A 1 73 ? -31.062 19.421 10.870 1.00 12.07 73 GLY A N 1
ATOM 554 C CA . GLY A 1 73 ? -30.620 20.795 11.163 1.00 12.27 73 GLY A CA 1
ATOM 555 C C . GLY A 1 73 ? -30.044 20.944 12.581 1.00 10.99 73 GLY A C 1
ATOM 556 O O . GLY A 1 73 ? -30.552 20.299 13.524 1.00 12.40 73 GLY A O 1
ATOM 557 N N . SER A 1 74 ? -29.022 21.778 12.684 1.00 11.56 74 SER A N 1
ATOM 558 C CA . SER A 1 74 ? -28.321 21.886 13.999 1.00 12.51 74 SER A CA 1
ATOM 559 C C . SER A 1 74 ? -27.887 23.304 14.278 1.00 11.18 74 SER A C 1
ATOM 560 O O . SER A 1 74 ? -27.146 23.524 15.284 1.00 12.77 74 SER A O 1
ATOM 563 N N . THR A 1 75 ? -28.310 24.329 13.550 1.00 11.63 75 THR A N 1
ATOM 564 C CA . THR A 1 75 ? -27.785 25.668 13.721 1.00 11.64 75 THR A CA 1
ATOM 565 C C . THR A 1 75 ? -28.510 26.461 14.854 1.00 11.73 75 THR A C 1
ATOM 566 O O . THR A 1 75 ? -27.914 27.454 15.262 1.00 12.34 75 THR A O 1
ATOM 570 N N . VAL A 1 76 ? -29.725 26.112 15.223 1.00 11.70 76 VAL A N 1
ATOM 571 C CA . VAL A 1 76 ? -30.359 26.940 16.326 1.00 11.87 76 VAL A CA 1
ATOM 572 C C . VAL A 1 76 ? -29.515 26.935 17.632 1.00 11.28 76 VAL A C 1
ATOM 573 O O . VAL A 1 76 ? -29.296 28.023 18.154 1.00 12.35 76 VAL A O 1
ATOM 577 N N . PRO A 1 77 ? -28.961 25.782 18.002 1.00 12.04 77 PRO A N 1
ATOM 578 C CA . PRO A 1 77 ? -28.072 25.832 19.197 1.00 14.11 77 PRO A CA 1
ATOM 579 C C . PRO A 1 77 ? -26.885 26.754 19.025 1.00 12.67 77 PRO A C 1
ATOM 580 O O . PRO A 1 77 ? -26.380 27.337 19.991 1.00 13.88 77 PRO A O 1
ATOM 584 N N . ASP A 1 78 ? -26.373 26.874 17.762 1.00 12.74 78 ASP A N 1
ATOM 585 C CA . ASP A 1 78 ? -25.233 27.776 17.549 1.00 12.61 78 ASP A CA 1
ATOM 586 C C . ASP A 1 78 ? -25.627 29.229 17.694 1.00 12.38 78 ASP A C 1
ATOM 587 O O . ASP A 1 78 ? -24.795 30.064 18.162 1.00 13.34 78 ASP A O 1
ATOM 592 N N . ALA A 1 79 ? -26.845 29.594 17.292 1.00 12.38 79 ALA A N 1
ATOM 593 C CA . ALA A 1 79 ? -27.322 30.964 17.526 1.00 12.89 79 ALA A CA 1
ATOM 594 C C . ALA A 1 79 ? -27.368 31.231 19.061 1.00 13.17 79 ALA A C 1
ATOM 595 O O . ALA A 1 79 ? -26.988 32.327 19.492 1.00 13.71 79 ALA A O 1
ATOM 597 N N . ILE A 1 80 ? -27.930 30.261 19.781 1.00 12.25 80 ILE A N 1
ATOM 598 C CA . ILE A 1 80 ? -28.100 30.432 21.254 1.00 12.65 80 ILE A CA 1
ATOM 599 C C . ILE A 1 80 ? -26.728 30.605 21.864 1.00 14.00 80 ILE A C 1
ATOM 600 O O . ILE A 1 80 ? -26.504 31.523 22.706 1.00 14.72 80 ILE A O 1
ATOM 605 N N . SER A 1 81 ? -25.767 29.773 21.523 1.00 13.64 81 SER A N 1
ATOM 606 C CA A SER A 1 81 ? -24.419 29.877 22.099 0.50 14.19 81 SER A CA 1
ATOM 607 C CA B SER A 1 81 ? -24.363 29.830 21.997 0.50 14.26 81 SER A CA 1
ATOM 608 C C . SER A 1 81 ? -23.768 31.191 21.708 1.00 14.55 81 SER A C 1
ATOM 609 O O . SER A 1 81 ? -23.100 31.831 22.555 1.00 15.35 81 SER A O 1
ATOM 614 N N . TYR A 1 82 ? -23.862 31.624 20.453 1.00 14.78 82 TYR A N 1
ATOM 615 C CA . TYR A 1 82 ? -23.152 32.852 20.083 1.00 13.45 82 TYR A CA 1
ATOM 616 C C . TYR A 1 82 ? -23.757 34.047 20.845 1.00 13.55 82 TYR A C 1
ATOM 617 O O . TYR A 1 82 ? -23.014 34.959 21.302 1.00 14.26 82 TYR A O 1
ATOM 626 N N . ASP A 1 83 ? -25.063 34.078 20.961 1.00 13.79 83 ASP A N 1
ATOM 627 C CA . ASP A 1 83 ? -25.753 35.146 21.710 1.00 15.53 83 ASP A CA 1
ATOM 628 C C . ASP A 1 83 ? -25.357 35.078 23.224 1.00 15.91 83 ASP A C 1
ATOM 629 O O . ASP A 1 83 ? -25.111 36.177 23.782 1.00 16.63 83 ASP A O 1
ATOM 634 N N . SER A 1 84 ? -25.154 33.876 23.737 1.00 16.15 84 SER A N 1
ATOM 635 C CA A SER A 1 84 ? -24.803 33.781 25.181 0.50 17.14 84 SER A CA 1
ATOM 636 C CA B SER A 1 84 ? -24.775 33.716 25.186 0.50 17.84 84 SER A CA 1
ATOM 637 C C . SER A 1 84 ? -23.400 34.347 25.397 1.00 16.65 84 SER A C 1
ATOM 638 O O . SER A 1 84 ? -23.078 34.885 26.466 1.00 20.12 84 SER A O 1
ATOM 643 N N . ASP A 1 85 ? -22.534 34.321 24.381 1.00 16.21 85 ASP A N 1
ATOM 644 C CA . ASP A 1 85 ? -21.165 34.813 24.384 1.00 16.89 85 ASP A CA 1
ATOM 645 C C . ASP A 1 85 ? -21.070 36.284 23.949 1.00 15.96 85 ASP A C 1
ATOM 646 O O . ASP A 1 85 ? -19.943 36.786 23.841 1.00 19.30 85 ASP A O 1
ATOM 651 N N . GLY A 1 86 ? -22.193 36.969 23.727 1.00 16.64 86 GLY A N 1
ATOM 652 C CA . GLY A 1 86 ? -22.221 38.439 23.475 1.00 18.75 86 GLY A CA 1
ATOM 653 C C . GLY A 1 86 ? -22.206 38.780 21.983 1.00 15.28 86 GLY A C 1
ATOM 654 O O . GLY A 1 86 ? -22.070 39.966 21.717 1.00 16.94 86 GLY A O 1
ATOM 655 N N . GLY A 1 87 ? -22.305 37.806 21.097 1.00 13.49 87 GLY A N 1
ATOM 656 C CA . GLY A 1 87 ? -22.304 38.077 19.659 1.00 14.00 87 GLY A CA 1
ATOM 657 C C . GLY A 1 87 ? -23.708 38.381 19.155 1.00 13.90 87 GLY A C 1
ATOM 658 O O . GLY A 1 87 ? -24.711 38.218 19.810 1.00 16.03 87 GLY A O 1
ATOM 659 N N . ILE A 1 88 ? -23.709 38.726 17.860 1.00 12.74 88 ILE A N 1
ATOM 660 C CA . ILE A 1 88 ? -24.922 39.000 17.068 1.00 12.51 88 ILE A CA 1
ATOM 661 C C . ILE A 1 88 ? -25.077 37.885 16.017 1.00 11.46 88 ILE A C 1
ATOM 662 O O . ILE A 1 88 ? -24.029 37.321 15.591 1.00 13.08 88 ILE A O 1
ATOM 667 N N . VAL A 1 89 ? -26.311 37.564 15.698 1.00 11.38 89 VAL A N 1
ATOM 668 C CA . VAL A 1 89 ? -26.578 36.426 14.803 1.00 11.66 89 VAL A CA 1
ATOM 669 C C . VAL A 1 89 ? -27.370 36.915 13.577 1.00 10.87 89 VAL 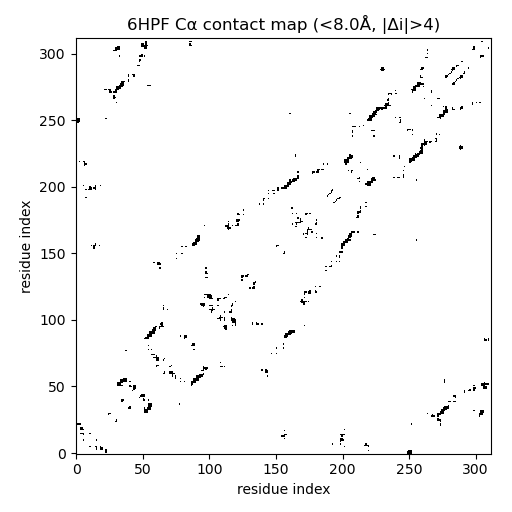A C 1
ATOM 670 O O . VAL A 1 89 ? -28.357 37.615 13.664 1.00 11.90 89 VAL A O 1
ATOM 674 N N . THR A 1 90 ? -26.888 36.412 12.398 1.00 10.86 90 THR A N 1
ATOM 675 C CA . THR A 1 90 ? -27.667 36.530 11.145 1.00 11.73 90 THR A CA 1
ATOM 676 C C . THR A 1 90 ? -27.971 35.124 10.613 1.00 10.57 90 THR A C 1
ATOM 677 O O . THR A 1 90 ? -27.087 34.265 10.648 1.00 11.49 90 THR A O 1
ATOM 681 N N . PHE A 1 91 ? -29.208 34.926 10.135 1.00 11.44 91 PHE A N 1
ATOM 682 C CA . PHE A 1 91 ? -29.577 33.700 9.416 1.00 10.90 91 PHE A CA 1
ATOM 683 C C . PHE A 1 91 ? -29.916 34.052 7.958 1.00 10.40 91 PHE A C 1
ATOM 684 O O . PHE A 1 91 ? -30.610 35.004 7.706 1.00 11.18 91 PHE A O 1
ATOM 692 N N . CYS A 1 92 ? -29.386 33.163 7.141 1.00 10.73 92 CYS A N 1
ATOM 693 C CA . CYS A 1 92 ? -29.882 32.999 5.757 1.00 10.76 92 CYS A CA 1
ATOM 694 C C . CYS A 1 92 ? -30.639 31.701 5.681 1.00 10.30 92 CYS A C 1
ATOM 695 O O . CYS A 1 92 ? -30.769 30.934 6.684 1.00 10.95 92 CYS A O 1
ATOM 698 N N . TRP A 1 93 ? -31.153 31.369 4.497 1.00 11.09 93 TRP A N 1
ATOM 699 C CA . TRP A 1 93 ? -31.943 30.163 4.315 1.00 10.88 93 TRP A CA 1
ATOM 700 C C . TRP A 1 93 ? -31.670 29.612 2.892 1.00 10.13 93 TRP A C 1
ATOM 701 O O . TRP A 1 93 ? -32.322 30.121 1.928 1.00 11.01 93 TRP A O 1
ATOM 712 N N . HIS A 1 94 ? -30.823 28.628 2.780 1.00 10.64 94 HIS A N 1
ATOM 713 C CA . HIS A 1 94 ? -30.680 27.878 1.487 1.00 11.06 94 HIS A CA 1
ATOM 714 C C . HIS A 1 94 ? -31.875 26.923 1.475 1.00 10.96 94 HIS A C 1
ATOM 715 O O . HIS A 1 94 ? -31.784 25.771 1.889 1.00 11.40 94 HIS A O 1
ATOM 722 N N . TRP A 1 95 ? -33.017 27.484 1.077 1.00 10.98 95 TRP A N 1
ATOM 723 C CA . TRP A 1 95 ? -34.329 26.869 1.220 1.00 10.55 95 TRP A CA 1
ATOM 724 C C . TRP A 1 95 ? -34.470 25.703 0.284 1.00 10.74 95 TRP A C 1
ATOM 725 O O . TRP A 1 95 ? -34.481 25.896 -0.967 1.00 11.69 95 TRP A O 1
ATOM 736 N N . GLY A 1 96 ? -34.607 24.492 0.759 1.00 11.60 96 GLY A N 1
ATOM 737 C CA . GLY A 1 96 ? -34.825 23.343 -0.099 1.00 11.09 96 GLY A CA 1
ATOM 738 C C . GLY A 1 96 ? -36.196 23.425 -0.655 1.00 11.48 96 GLY A C 1
ATOM 739 O O . GLY A 1 96 ? -37.202 23.645 -0.055 1.00 11.71 96 GLY A O 1
ATOM 740 N N . SER A 1 97 ? -36.263 23.266 -2.007 1.00 11.91 97 SER A N 1
ATOM 741 C CA . SER A 1 97 ? -37.547 23.512 -2.689 1.00 12.77 97 SER A CA 1
ATOM 742 C C . SER A 1 97 ? -38.637 22.627 -2.080 1.00 12.20 97 SER A C 1
ATOM 743 O O . SER A 1 97 ? -38.424 21.447 -1.863 1.00 12.39 97 SER A O 1
ATOM 746 N N . PRO A 1 98 ? -39.857 23.170 -1.921 1.00 13.17 98 PRO A N 1
ATOM 747 C CA . PRO A 1 98 ? -40.901 22.404 -1.273 1.00 14.79 98 PRO A CA 1
ATOM 748 C C . PRO A 1 98 ? -41.391 21.147 -1.958 1.00 13.85 98 PRO A C 1
ATOM 749 O O . PRO A 1 98 ? -41.914 20.241 -1.384 1.00 15.24 98 PRO A O 1
ATOM 753 N N . SER A 1 99 ? -41.235 21.196 -3.312 1.00 13.06 99 SER A N 1
ATOM 754 C CA . SER A 1 99 ? -41.501 20.029 -4.169 1.00 12.97 99 SER A CA 1
ATOM 755 C C . SER A 1 99 ? -40.434 20.125 -5.291 1.00 12.30 99 SER A C 1
ATOM 756 O O . SER A 1 99 ? -39.721 21.094 -5.393 1.00 12.75 99 SER A O 1
ATOM 759 N N . GLY A 1 100 ? -40.392 19.029 -6.090 1.00 12.49 100 GLY A N 1
ATOM 760 C CA . GLY A 1 100 ? -39.583 19.068 -7.301 1.00 12.73 100 GLY A CA 1
ATOM 761 C C . GLY A 1 100 ? -38.161 18.663 -7.215 1.00 12.83 100 GLY A C 1
ATOM 762 O O . GLY A 1 100 ? -37.495 18.522 -8.254 1.00 13.78 100 GLY A O 1
ATOM 763 N N . THR A 1 101 ? -37.679 18.314 -6.007 1.00 13.14 101 THR A N 1
ATOM 764 C CA . THR A 1 101 ? -36.293 17.885 -5.833 1.00 12.89 101 THR A CA 1
ATOM 765 C C . THR A 1 101 ? -35.979 16.706 -6.773 1.00 13.58 101 THR A C 1
ATOM 766 O O . THR A 1 101 ? -36.664 15.671 -6.686 1.00 14.83 101 THR A O 1
ATOM 770 N N . TYR A 1 102 ? -34.861 16.785 -7.499 1.00 13.52 102 TYR A N 1
ATOM 771 C CA . TYR A 1 102 ? -34.507 15.675 -8.415 1.00 13.19 102 TYR A CA 1
ATOM 772 C C . TYR A 1 102 ? -33.761 14.535 -7.697 1.00 14.19 102 TYR A C 1
ATOM 773 O O . TYR A 1 102 ? -33.996 13.347 -7.975 1.00 14.50 102 TYR A O 1
ATOM 782 N N . ASN A 1 103 ? -32.839 14.892 -6.777 1.00 13.47 103 ASN A N 1
ATOM 783 C CA . ASN A 1 103 ? -32.001 13.876 -6.120 1.00 13.65 103 ASN A CA 1
ATOM 784 C C . ASN A 1 103 ? -31.390 12.878 -7.111 1.00 13.62 103 ASN A C 1
ATOM 785 O O . ASN A 1 103 ? -31.436 11.651 -6.913 1.00 14.54 103 ASN A O 1
ATOM 790 N N . THR A 1 104 ? -30.698 13.430 -8.117 1.00 14.57 104 THR A N 1
ATOM 791 C CA . THR A 1 104 ? -29.956 12.636 -9.090 1.00 14.04 104 THR A CA 1
ATOM 792 C C . THR A 1 104 ? -28.478 12.615 -8.782 1.00 13.75 104 THR A C 1
ATOM 793 O O . THR A 1 104 ? -28.011 13.320 -7.868 1.00 15.66 104 THR A O 1
ATOM 797 N N . THR A 1 105 ? -27.688 11.887 -9.549 1.00 13.99 105 THR A N 1
ATOM 798 C CA . THR A 1 105 ? -26.223 11.878 -9.390 1.00 14.27 105 THR A CA 1
ATOM 799 C C . THR A 1 105 ? -25.659 13.283 -9.446 1.00 15.99 105 THR A C 1
ATOM 800 O O . THR A 1 105 ? -24.787 13.662 -8.627 1.00 18.41 105 THR A O 1
ATOM 804 N N . ASP A 1 106 ? -26.020 14.010 -10.488 1.00 15.22 106 ASP A N 1
ATOM 805 C CA . ASP A 1 106 ? -25.477 15.340 -10.777 1.00 16.64 106 ASP A CA 1
ATOM 806 C C . ASP A 1 106 ? -26.185 16.426 -9.944 1.00 15.45 106 ASP A C 1
ATOM 807 O O . ASP A 1 106 ? -25.597 17.509 -9.775 1.00 18.62 106 ASP A O 1
ATOM 812 N N . GLN A 1 107 ? -27.394 16.143 -9.468 1.00 14.04 107 GLN A N 1
ATOM 813 C CA . GLN A 1 107 ? -28.181 17.118 -8.690 1.00 15.40 107 GLN A CA 1
ATOM 814 C C . GLN A 1 107 ? -28.677 16.431 -7.417 1.00 13.47 107 GLN A C 1
ATOM 815 O O . GLN A 1 107 ? -29.873 16.122 -7.269 1.00 13.65 107 GLN A O 1
ATOM 821 N N . PRO A 1 108 ? -27.765 16.133 -6.466 1.00 13.93 108 PRO A N 1
ATOM 822 C CA . PRO A 1 108 ? -28.200 15.457 -5.245 1.00 13.82 108 PRO A CA 1
ATOM 823 C C . PRO A 1 108 ? -29.236 16.306 -4.487 1.00 13.08 108 PRO A C 1
ATOM 824 O O . PRO A 1 108 ? -29.273 17.527 -4.606 1.00 13.42 108 PRO A O 1
ATOM 828 N N . TRP A 1 109 ? -29.993 15.623 -3.603 1.00 12.78 109 TRP A N 1
ATOM 829 C CA . TRP A 1 109 ? -31.015 16.347 -2.842 1.00 12.19 109 TRP A CA 1
ATOM 830 C C . TRP A 1 109 ? -30.447 17.532 -2.064 1.00 11.50 109 TRP A C 1
ATOM 831 O O . TRP A 1 109 ? -31.136 18.517 -1.880 1.00 12.13 109 TRP A O 1
ATOM 842 N N . TRP A 1 110 ? -29.183 17.356 -1.633 1.00 11.10 110 TRP A N 1
ATOM 843 C CA . TRP A 1 110 ? -28.587 18.379 -0.767 1.00 11.27 110 TRP A CA 1
ATOM 844 C C . TRP A 1 110 ? -28.219 19.644 -1.485 1.00 11.01 110 TRP A C 1
ATOM 845 O O . TRP A 1 110 ? -27.838 20.643 -0.905 1.00 11.36 110 TRP A O 1
ATOM 856 N N . SER A 1 111 ? -28.420 19.668 -2.822 1.00 11.54 111 SER A N 1
ATOM 857 C CA . SER A 1 111 ? -28.296 20.883 -3.668 1.00 10.98 111 SER A CA 1
ATOM 858 C C . SER A 1 111 ? -29.662 21.484 -3.990 1.00 11.20 111 SER A C 1
ATOM 859 O O . SER A 1 111 ? -29.698 22.400 -4.851 1.00 11.83 111 SER A O 1
ATOM 862 N N . ASN A 1 112 ? -30.764 21.093 -3.354 1.00 11.28 112 ASN A N 1
ATOM 863 C CA . ASN A 1 112 ? -32.120 21.419 -3.785 1.00 11.58 112 ASN A CA 1
ATOM 864 C C . ASN A 1 112 ? -32.577 22.844 -3.513 1.00 12.35 112 ASN A C 1
ATOM 865 O O . ASN A 1 112 ? -33.793 23.126 -3.732 1.00 11.81 112 ASN A O 1
ATOM 870 N N . PHE A 1 113 ? -31.674 23.763 -3.170 1.00 11.82 113 PHE A N 1
ATOM 871 C CA . PHE A 1 113 ? -31.938 25.190 -3.261 1.00 11.71 113 PHE A CA 1
ATOM 872 C C . PHE A 1 113 ? -31.569 25.778 -4.658 1.00 11.29 113 PHE A C 1
ATOM 873 O O . PHE A 1 113 ? -32.026 26.870 -4.956 1.00 11.77 113 PHE A O 1
ATOM 881 N N . TYR A 1 114 ? -30.689 25.066 -5.362 1.00 11.59 114 TYR A N 1
ATOM 882 C CA . TYR A 1 114 ? -30.308 25.584 -6.706 1.00 12.63 114 TYR A CA 1
ATOM 883 C C . TYR A 1 114 ? -31.449 25.275 -7.701 1.00 13.25 114 TYR A C 1
ATOM 884 O O . TYR A 1 114 ? -32.022 24.209 -7.748 1.00 15.36 114 TYR A O 1
ATOM 893 N N . THR A 1 115 ? -31.623 26.279 -8.596 1.00 12.66 115 THR A N 1
ATOM 894 C CA . THR A 1 115 ? -32.600 26.143 -9.706 1.00 14.23 115 THR A CA 1
ATOM 895 C C . THR A 1 115 ? -32.361 24.863 -10.527 1.00 13.68 115 THR A C 1
ATOM 896 O O . THR A 1 115 ? -33.350 24.135 -10.785 1.00 15.00 115 THR A O 1
ATOM 900 N N . GLU A 1 116 ? -31.097 24.515 -10.780 1.00 14.05 116 GLU A N 1
ATOM 901 C CA . GLU A 1 116 ? -30.757 23.322 -11.608 1.00 16.12 116 GLU A CA 1
ATOM 902 C C . GLU A 1 116 ? -31.126 22.011 -10.928 1.00 15.37 116 GLU A C 1
ATOM 903 O O . GLU A 1 116 ? -31.189 20.918 -11.517 1.00 15.78 116 GLU A O 1
ATOM 906 N N . ALA A 1 117 ? -31.287 22.043 -9.566 1.00 14.17 117 ALA A N 1
ATOM 907 C CA . ALA A 1 117 ? -31.467 20.805 -8.747 1.00 12.98 117 ALA A CA 1
ATOM 908 C C . ALA A 1 117 ? -32.931 20.492 -8.467 1.00 12.30 117 ALA A C 1
ATOM 909 O O . ALA A 1 117 ? -33.213 19.488 -7.767 1.00 13.74 117 ALA A O 1
ATOM 911 N N . THR A 1 118 ? -33.883 21.243 -8.986 1.00 13.24 118 THR A N 1
ATOM 912 C CA . THR A 1 118 ? -35.291 21.067 -8.740 1.00 13.71 118 THR A CA 1
ATOM 913 C C . THR A 1 118 ? -36.135 21.499 -9.934 1.00 14.96 118 THR A C 1
ATOM 914 O O . THR A 1 118 ? -35.787 22.524 -10.554 1.00 15.42 118 THR A O 1
ATOM 918 N N . ALA A 1 119 ? -37.268 20.864 -10.057 1.00 14.63 119 ALA A N 1
ATOM 919 C CA . ALA A 1 119 ? -38.346 21.307 -10.997 1.00 14.23 119 ALA A CA 1
ATOM 920 C C . ALA A 1 119 ? -39.156 22.461 -10.480 1.00 14.34 119 ALA A C 1
ATOM 921 O O . ALA A 1 119 ? -40.035 23.017 -11.137 1.00 15.86 119 ALA A O 1
ATOM 923 N N . PHE A 1 120 ? -38.949 22.802 -9.160 1.00 13.70 120 PHE A N 1
ATOM 924 C CA . PHE A 1 120 ? -39.873 23.750 -8.521 1.00 13.40 120 PHE A CA 1
ATOM 925 C C . PHE A 1 120 ? -40.023 25.082 -9.281 1.00 13.83 120 PHE A C 1
ATOM 926 O O . PHE A 1 120 ? -39.013 25.682 -9.600 1.00 15.03 120 PHE A O 1
ATOM 934 N N . ASP A 1 121 ? -41.268 25.531 -9.424 1.00 14.77 121 ASP A N 1
ATOM 935 C CA . ASP A 1 121 ? -41.648 26.754 -10.174 1.00 15.42 121 ASP A CA 1
ATOM 936 C C . ASP A 1 121 ? -42.332 27.722 -9.205 1.00 14.39 121 ASP A C 1
ATOM 937 O O . ASP A 1 121 ? -43.519 27.584 -8.932 1.00 15.78 121 ASP A O 1
ATOM 942 N N A ILE A 1 122 ? -41.575 28.708 -8.753 0.60 14.49 122 ILE A N 1
ATOM 943 N N B ILE A 1 122 ? -41.612 28.730 -8.735 0.40 14.87 122 ILE A N 1
ATOM 944 C CA A ILE A 1 122 ? -42.103 29.716 -7.804 0.60 14.42 122 ILE A CA 1
ATOM 945 C CA B ILE A 1 122 ? -42.204 29.688 -7.766 0.40 14.68 122 ILE A CA 1
ATOM 946 C C A ILE A 1 122 ? -43.234 30.537 -8.437 0.60 15.67 122 ILE A C 1
ATOM 947 C C B ILE A 1 122 ? -43.267 30.557 -8.435 0.40 15.82 122 ILE A C 1
ATOM 948 O O A ILE A 1 122 ? -44.218 30.879 -7.748 0.60 16.78 122 ILE A O 1
ATOM 949 O O B ILE A 1 122 ? -44.220 30.986 -7.743 0.40 16.91 122 ILE A O 1
ATOM 958 N N . ALA A 1 123 ? -43.126 30.827 -9.740 1.00 16.87 123 ALA A N 1
ATOM 959 C CA . ALA A 1 123 ? -44.152 31.667 -10.411 1.00 17.71 123 ALA A CA 1
ATOM 960 C C . ALA A 1 123 ? -45.496 30.919 -10.432 1.00 16.67 123 ALA A C 1
ATOM 961 O O . ALA A 1 123 ? -46.543 31.511 -10.068 1.00 19.16 123 ALA A O 1
ATOM 963 N N . ALA A 1 124 ? -45.501 29.657 -10.813 1.00 17.23 124 ALA A N 1
ATOM 964 C CA . ALA A 1 124 ? -46.747 28.896 -10.878 1.00 19.14 124 ALA A CA 1
ATOM 965 C C . ALA A 1 124 ? -47.329 28.775 -9.465 1.00 19.05 124 ALA A C 1
ATOM 966 O O . ALA A 1 124 ? -48.548 28.842 -9.292 1.00 21.73 124 ALA A O 1
ATOM 968 N N . ALA A 1 125 ? -46.460 28.643 -8.456 1.00 17.06 125 ALA A N 1
ATOM 969 C CA . ALA A 1 125 ? -46.946 28.493 -7.066 1.00 17.07 125 ALA A CA 1
ATOM 970 C C . ALA A 1 125 ? -47.652 29.802 -6.609 1.00 17.48 125 ALA A C 1
ATOM 971 O O . ALA A 1 125 ? -48.772 29.768 -6.060 1.00 20.15 125 ALA A O 1
ATOM 973 N N . MET A 1 126 ? -46.977 30.926 -6.766 1.00 17.60 126 MET A N 1
ATOM 974 C CA . MET A 1 126 ? -47.517 32.219 -6.302 1.00 18.37 126 MET A CA 1
ATOM 975 C C . MET A 1 126 ? -48.749 32.665 -7.076 1.00 22.38 126 MET A C 1
ATOM 976 O O . MET A 1 126 ? -49.555 33.425 -6.505 1.00 25.34 126 MET A O 1
ATOM 981 N N A ASP A 1 127 ? -48.962 32.192 -8.294 0.60 20.62 127 ASP A N 1
ATOM 982 N N B ASP A 1 127 ? -48.942 32.133 -8.289 0.40 24.34 127 ASP A N 1
ATOM 983 C CA A ASP A 1 127 ? -50.191 32.565 -9.053 0.60 26.45 127 ASP A CA 1
ATOM 984 C CA B ASP A 1 127 ? -50.090 32.443 -9.194 0.40 26.95 127 ASP A CA 1
ATOM 985 C C A ASP A 1 127 ? -51.419 31.794 -8.580 0.60 33.68 127 ASP A C 1
ATOM 986 C C B ASP A 1 127 ? -51.345 31.661 -8.773 0.40 30.46 127 ASP A C 1
ATOM 987 O O A ASP A 1 127 ? -52.523 32.166 -8.940 0.60 41.11 127 ASP A O 1
ATOM 988 O O B ASP A 1 127 ? -52.421 31.939 -9.381 0.40 39.31 127 ASP A O 1
ATOM 997 N N . ASP A 1 128 ? -51.238 30.742 -7.777 1.00 23.44 128 ASP A N 1
ATOM 998 C CA . ASP A 1 128 ? -52.378 29.879 -7.367 1.00 25.55 128 ASP A CA 1
ATOM 999 C C . ASP A 1 128 ? -52.315 29.589 -5.883 1.00 23.59 128 ASP A C 1
ATOM 1000 O O . ASP A 1 128 ? -51.746 28.592 -5.485 1.00 23.13 128 ASP A O 1
ATOM 1005 N N . PRO A 1 129 ? -52.903 30.455 -5.051 1.00 25.21 129 PRO A N 1
ATOM 1006 C CA . PRO A 1 129 ? -52.873 30.227 -3.613 1.00 25.28 129 PRO A CA 1
ATOM 1007 C C . PRO A 1 129 ? -53.608 28.953 -3.178 1.00 24.91 129 PRO A C 1
ATOM 1008 O O . PRO A 1 129 ? -53.417 28.572 -2.078 1.00 26.67 129 PRO A O 1
ATOM 1012 N N . ASP A 1 130 ? -54.380 28.299 -4.042 1.00 25.16 130 ASP A N 1
ATOM 1013 C CA . ASP A 1 130 ? -55.050 27.007 -3.749 1.00 28.31 130 ASP A CA 1
ATOM 1014 C C . ASP A 1 130 ? -54.141 25.826 -4.084 1.00 24.71 130 ASP A C 1
ATOM 1015 O O . ASP A 1 130 ? -54.558 24.697 -3.874 1.00 27.06 130 ASP A O 1
ATOM 1020 N N . SER A 1 131 ? -53.000 26.046 -4.692 1.00 21.16 131 SER A N 1
ATOM 1021 C CA . SER A 1 131 ? -52.166 24.945 -5.198 1.00 21.01 131 SER A CA 1
ATOM 1022 C C . SER A 1 131 ? -51.431 24.240 -4.081 1.00 19.32 131 SER A C 1
ATOM 1023 O O . SER A 1 131 ? -51.147 24.830 -3.006 1.00 18.69 131 SER A O 1
ATOM 1026 N N . ALA A 1 132 ? -51.059 22.982 -4.301 1.00 19.88 132 ALA A N 1
ATOM 1027 C CA . ALA A 1 132 ? -50.245 22.212 -3.363 1.00 18.52 132 ALA A CA 1
ATOM 1028 C C . ALA A 1 132 ? -48.943 22.940 -3.113 1.00 16.73 132 ALA A C 1
ATOM 1029 O O . ALA A 1 132 ? -48.490 23.003 -1.955 1.00 17.41 132 ALA A O 1
ATOM 1031 N N . ASP A 1 133 ? -48.303 23.466 -4.155 1.00 16.52 133 ASP A N 1
ATOM 1032 C CA . ASP A 1 133 ? -46.991 24.122 -3.980 1.00 14.99 133 ASP A CA 1
ATOM 1033 C C . ASP A 1 133 ? -47.109 25.394 -3.138 1.00 15.02 133 ASP A C 1
ATOM 1034 O O . ASP A 1 133 ? -46.213 25.605 -2.302 1.00 15.69 133 ASP A O 1
ATOM 1039 N N . TYR A 1 134 ? -48.146 26.159 -3.297 1.00 14.75 134 TYR A N 1
ATOM 1040 C CA . TYR A 1 134 ? -48.337 27.365 -2.483 1.00 14.91 134 TYR A CA 1
ATOM 1041 C C . TYR A 1 134 ? -48.477 26.936 -1.011 1.00 14.93 134 TYR A C 1
ATOM 1042 O O . TYR A 1 134 ? -47.839 27.531 -0.123 1.00 15.27 134 TYR A O 1
ATOM 1051 N N . ASN A 1 135 ? -49.324 25.955 -0.779 1.00 15.33 135 ASN A N 1
ATOM 1052 C CA A ASN A 1 135 ? -49.557 25.496 0.618 0.50 16.29 135 ASN A CA 1
ATOM 1053 C CA B ASN A 1 135 ? -49.538 25.416 0.584 0.50 15.38 135 ASN A CA 1
ATOM 1054 C C . ASN A 1 135 ? -48.216 24.966 1.184 1.00 14.42 135 ASN A C 1
ATOM 1055 O O . ASN A 1 135 ? -47.939 25.230 2.377 1.00 14.89 135 ASN A O 1
ATOM 1064 N N . LEU A 1 136 ? -47.396 24.277 0.434 1.00 13.80 136 LEU A N 1
ATOM 1065 C CA . LEU A 1 136 ? -46.118 23.763 0.925 1.00 14.65 136 LEU A CA 1
ATOM 1066 C C . LEU A 1 136 ? -45.127 24.895 1.181 1.00 13.15 136 LEU A C 1
ATOM 1067 O O . LEU A 1 136 ? -44.311 24.784 2.126 1.00 13.92 136 LEU A O 1
ATOM 1072 N N . LEU A 1 137 ? -45.146 25.972 0.397 1.00 13.27 137 LEU A N 1
ATOM 1073 C CA . LEU A 1 137 ? -44.320 27.144 0.667 1.00 13.89 137 LEU A CA 1
ATOM 1074 C C . LEU A 1 137 ? -44.696 27.709 2.048 1.00 13.22 137 LEU A C 1
ATOM 1075 O O . LEU A 1 137 ? -43.789 28.102 2.810 1.00 13.49 137 LEU A O 1
ATOM 1080 N N . VAL A 1 138 ? -45.969 27.886 2.291 1.00 13.32 138 VAL A N 1
ATOM 1081 C CA . VAL A 1 138 ? -46.410 28.470 3.582 1.00 13.27 138 VAL A CA 1
ATOM 1082 C C . VAL A 1 138 ? -46.034 27.508 4.713 1.00 13.63 138 VAL A C 1
ATOM 1083 O O . VAL A 1 138 ? -45.547 28.007 5.770 1.00 14.67 138 VAL A O 1
ATOM 1087 N N . ARG A 1 139 ? -46.186 26.213 4.530 1.00 12.95 139 ARG A N 1
ATOM 1088 C CA . ARG A 1 139 ? -45.736 25.247 5.548 1.00 12.35 139 ARG A CA 1
ATOM 1089 C C . ARG A 1 139 ? -44.255 25.384 5.801 1.00 11.96 139 ARG A C 1
ATOM 1090 O O . ARG A 1 139 ? -43.827 25.319 6.991 1.00 13.61 139 ARG A O 1
ATOM 1098 N N . ASP A 1 140 ? -43.421 25.589 4.806 1.00 12.91 140 ASP A N 1
ATOM 1099 C CA . ASP A 1 140 ? -41.981 25.765 5.007 1.00 12.33 140 ASP A CA 1
ATOM 1100 C C . ASP A 1 140 ? -41.736 27.029 5.800 1.00 11.03 140 ASP A C 1
ATOM 1101 O O . ASP A 1 140 ? -40.853 27.024 6.714 1.00 12.20 140 ASP A O 1
ATOM 1106 N N . ILE A 1 141 ? -42.386 28.104 5.468 1.00 11.45 141 ILE A N 1
ATOM 1107 C CA . ILE A 1 141 ? -42.284 29.353 6.202 1.00 11.93 141 ILE A CA 1
ATOM 1108 C C . ILE A 1 141 ? -42.662 29.071 7.663 1.00 12.01 141 ILE A C 1
ATOM 1109 O O . ILE A 1 141 ? -42.007 29.610 8.581 1.00 12.57 141 ILE A O 1
ATOM 1114 N N . ASP A 1 142 ? -43.713 28.292 7.900 1.00 12.93 142 ASP A N 1
ATOM 1115 C CA . ASP A 1 142 ? -44.126 27.987 9.292 1.00 12.31 142 ASP A CA 1
ATOM 1116 C C . ASP A 1 142 ? -43.041 27.170 9.966 1.00 11.94 142 ASP A C 1
ATOM 1117 O O . ASP A 1 142 ? -42.808 27.384 11.207 1.00 13.23 142 ASP A O 1
ATOM 1122 N N . ALA A 1 143 ? -42.407 26.226 9.315 1.00 12.62 143 ALA A N 1
ATOM 1123 C CA . ALA A 1 143 ? -41.323 25.432 9.914 1.00 12.21 143 ALA A CA 1
ATOM 1124 C C . ALA A 1 143 ? -40.238 26.359 10.397 1.00 11.62 143 ALA A C 1
ATOM 1125 O O . ALA A 1 143 ? -39.736 26.195 11.553 1.00 12.42 143 ALA A O 1
ATOM 1127 N N . ILE A 1 144 ? -39.749 27.252 9.588 1.00 11.21 144 ILE A N 1
ATOM 1128 C CA . ILE A 1 144 ? -38.654 28.151 9.966 1.00 10.58 144 ILE A CA 1
ATOM 1129 C C . ILE A 1 144 ? -39.174 29.169 11.001 1.00 11.09 144 ILE A C 1
ATOM 1130 O O . ILE A 1 144 ? -38.383 29.546 11.908 1.00 12.16 144 ILE A O 1
ATOM 1135 N N . SER A 1 145 ? -40.407 29.576 10.933 1.00 11.53 145 SER A N 1
ATOM 1136 C CA . SER A 1 145 ? -40.982 30.503 11.916 1.00 11.95 145 SER A CA 1
ATOM 1137 C C . SER A 1 145 ? -40.916 29.877 13.331 1.00 11.73 145 SER A C 1
ATOM 1138 O O . SER A 1 145 ? -40.667 30.617 14.286 1.00 13.05 145 SER A O 1
ATOM 1141 N N . GLU A 1 146 ? -41.152 28.575 13.444 1.00 12.02 146 GLU A N 1
ATOM 1142 C CA . GLU A 1 146 ? -41.021 27.929 14.777 1.00 12.04 146 GLU A CA 1
ATOM 1143 C C . GLU A 1 146 ? -39.628 28.125 15.337 1.00 12.15 146 GLU A C 1
ATOM 1144 O O . GLU A 1 146 ? -39.474 28.419 16.567 1.00 13.46 146 GLU A O 1
ATOM 1150 N N . LEU A 1 147 ? -38.596 28.000 14.541 1.00 11.76 147 LEU A N 1
ATOM 1151 C CA . LEU A 1 147 ? -37.201 28.167 14.986 1.00 11.33 147 LEU A CA 1
ATOM 1152 C C . LEU A 1 147 ? -36.998 29.611 15.409 1.00 11.71 147 LEU A C 1
ATOM 1153 O O . LEU A 1 147 ? -36.380 29.873 16.476 1.00 12.66 147 LEU A O 1
ATOM 1158 N N . LEU A 1 148 ? -37.462 30.571 14.654 1.00 11.57 148 LEU A N 1
ATOM 1159 C CA . LEU A 1 148 ? -37.326 31.972 14.978 1.00 12.09 148 LEU A CA 1
ATOM 1160 C C . LEU A 1 148 ? -38.124 32.276 16.285 1.00 12.59 148 LEU A C 1
ATOM 1161 O O . LEU A 1 148 ? -37.680 33.166 17.031 1.00 13.11 148 LEU A O 1
ATOM 1166 N N . LEU A 1 149 ? -39.252 31.655 16.473 1.00 12.28 149 LEU A N 1
ATOM 1167 C CA . LEU A 1 149 ? -40.036 31.849 17.743 1.00 13.15 149 LEU A CA 1
ATOM 1168 C C . LEU A 1 149 ? -39.276 31.321 18.943 1.00 12.36 149 LEU A C 1
ATOM 1169 O O . LEU A 1 149 ? -39.346 31.927 20.002 1.00 14.08 149 LEU A O 1
ATOM 1174 N N . GLN A 1 150 ? -38.556 30.220 18.803 1.00 12.24 150 GLN A N 1
ATOM 1175 C CA . GLN A 1 150 ? -37.678 29.716 19.902 1.00 12.59 150 GLN A CA 1
ATOM 1176 C C . GLN A 1 150 ? -36.641 30.751 20.220 1.00 12.09 150 GLN A C 1
ATOM 1177 O O . GLN A 1 150 ? -36.358 30.993 21.430 1.00 13.81 150 GLN A O 1
ATOM 1183 N N . LEU A 1 151 ? -36.040 31.368 19.216 1.00 12.00 151 LEU A N 1
ATOM 1184 C CA . LEU A 1 151 ? -35.056 32.429 19.439 1.00 11.94 151 LEU A CA 1
ATOM 1185 C C . LEU A 1 151 ? -35.702 33.685 20.061 1.00 12.19 151 LEU A C 1
ATOM 1186 O O . LEU A 1 151 ? -35.116 34.300 20.975 1.00 14.02 151 LEU A O 1
ATOM 1191 N N . GLN A 1 152 ? -36.903 34.048 19.658 1.00 12.88 152 GLN A N 1
ATOM 1192 C CA . GLN A 1 152 ? -37.634 35.168 20.246 1.00 13.37 152 GLN A CA 1
ATOM 1193 C C . GLN A 1 152 ? -37.919 34.867 21.733 1.00 14.17 152 GLN A C 1
ATOM 1194 O O . GLN A 1 152 ? -37.764 35.802 22.557 1.00 15.25 152 GLN A O 1
ATOM 1200 N N . ASP A 1 153 ? -38.258 33.646 22.095 1.00 13.71 153 ASP A N 1
ATOM 1201 C CA . ASP A 1 153 ? -38.511 33.314 23.527 1.00 14.74 153 ASP A CA 1
ATOM 1202 C C . ASP A 1 153 ? -37.258 33.527 24.353 1.00 15.63 153 ASP A C 1
ATOM 1203 O O . ASP A 1 153 ? -37.383 33.777 25.591 1.00 17.95 153 ASP A O 1
ATOM 1208 N N . LEU A 1 154 ? -36.085 33.468 23.782 1.00 14.55 154 LEU A N 1
ATOM 1209 C CA . LEU A 1 154 ? -34.786 33.669 24.435 1.00 14.79 154 LEU A CA 1
ATOM 1210 C C . LEU A 1 154 ? -34.298 35.116 24.306 1.00 14.86 154 LEU A C 1
ATOM 1211 O O . LEU A 1 154 ? -33.144 35.401 24.725 1.00 16.54 154 LEU A O 1
ATOM 1216 N N . ASP A 1 155 ? -35.128 36.020 23.737 1.00 15.13 155 ASP A N 1
ATOM 1217 C CA . ASP A 1 155 ? -34.769 37.442 23.580 1.00 15.96 155 ASP A CA 1
ATOM 1218 C C . ASP A 1 155 ? -33.525 37.570 22.687 1.00 15.13 155 ASP A C 1
ATOM 1219 O O . ASP A 1 155 ? -32.702 38.474 22.895 1.00 17.22 155 ASP A O 1
ATOM 1224 N N . ILE A 1 156 ? -33.464 36.764 21.630 1.00 13.73 156 ILE A N 1
ATOM 1225 C CA . ILE A 1 156 ? -32.331 36.859 20.665 1.00 14.18 156 ILE A CA 1
ATOM 1226 C C . ILE A 1 156 ? -32.872 37.554 19.395 1.00 12.61 156 ILE A C 1
ATOM 1227 O O . ILE A 1 156 ? -33.688 36.933 18.683 1.00 14.11 156 ILE A O 1
ATOM 1232 N N . PRO A 1 157 ? -32.423 38.767 19.086 1.00 12.88 157 PRO A N 1
ATOM 1233 C CA . PRO A 1 157 ? -32.823 39.408 17.814 1.00 13.52 157 PRO A CA 1
ATOM 1234 C C . PRO A 1 157 ? -32.000 38.768 16.704 1.00 13.62 157 PRO A C 1
ATOM 1235 O O . PRO A 1 157 ? -30.926 38.246 16.907 1.00 13.19 157 PRO A O 1
ATOM 1239 N N . ILE A 1 158 ? -32.614 38.790 15.486 1.00 13.16 158 ILE A N 1
ATOM 1240 C CA . ILE A 1 158 ? -31.963 38.100 14.332 1.00 12.43 158 ILE A CA 1
ATOM 1241 C C . ILE A 1 158 ? -31.929 39.062 13.121 1.00 11.36 158 ILE A C 1
ATOM 1242 O O . ILE A 1 158 ? -32.970 39.657 12.788 1.00 13.45 158 ILE A O 1
ATOM 1247 N N . LEU A 1 159 ? -30.760 39.161 12.505 1.00 11.65 159 LEU A N 1
ATOM 1248 C CA . LEU A 1 159 ? -30.615 39.780 11.149 1.00 11.86 159 LEU A CA 1
ATOM 1249 C C . LEU A 1 159 ? -31.043 38.707 10.118 1.00 11.74 159 LEU A C 1
ATOM 1250 O O . LEU A 1 159 ? -30.336 37.697 9.925 1.00 12.36 159 LEU A O 1
ATOM 1255 N N . TRP A 1 160 ? -32.278 38.829 9.670 1.00 11.62 160 TRP A N 1
ATOM 1256 C CA . TRP A 1 160 ? -32.944 37.783 8.889 1.00 11.43 160 TRP A CA 1
ATOM 1257 C C . TRP A 1 160 ? -32.825 38.124 7.371 1.00 12.04 160 TRP A C 1
ATOM 1258 O O . TRP A 1 160 ? -33.359 39.158 6.966 1.00 12.50 160 TRP A O 1
ATOM 1269 N N . ARG A 1 161 ? -32.104 37.264 6.660 1.00 11.17 161 ARG A N 1
ATOM 1270 C CA . ARG A 1 161 ? -31.747 37.529 5.233 1.00 11.23 161 ARG A CA 1
ATOM 1271 C C . ARG A 1 161 ? -32.314 36.402 4.342 1.00 11.02 161 ARG A C 1
ATOM 1272 O O . ARG A 1 161 ? -31.524 35.581 3.814 1.00 11.55 161 ARG A O 1
ATOM 1280 N N . PRO A 1 162 ? -33.625 36.304 4.199 1.00 11.16 162 PRO A N 1
ATOM 1281 C CA . PRO A 1 162 ? -34.251 35.256 3.367 1.00 11.65 162 PRO A CA 1
ATOM 1282 C C . PRO A 1 162 ? -34.164 35.594 1.878 1.00 11.66 162 PRO A C 1
ATOM 1283 O O . PRO A 1 162 ? -34.101 36.767 1.509 1.00 12.85 162 PRO A O 1
ATOM 1287 N N . LEU A 1 163 ? -34.298 34.545 1.048 1.00 11.30 163 LEU A N 1
ATOM 1288 C CA . LEU A 1 163 ? -34.410 34.762 -0.424 1.00 11.64 163 LEU A CA 1
ATOM 1289 C C . LEU A 1 163 ? -33.187 35.547 -0.922 1.00 12.16 163 LEU A C 1
ATOM 1290 O O . LEU A 1 163 ? -33.290 36.488 -1.758 1.00 13.23 163 LEU A O 1
ATOM 1295 N N . HIS A 1 164 ? -32.006 35.178 -0.459 1.00 11.56 164 HIS A N 1
ATOM 1296 C CA . HIS A 1 164 ? -30.788 35.930 -0.726 1.00 11.74 164 HIS A CA 1
ATOM 1297 C C . HIS A 1 164 ? -30.336 35.678 -2.193 1.00 11.51 164 HIS A C 1
ATOM 1298 O O . HIS A 1 164 ? -30.724 34.698 -2.853 1.00 12.55 164 HIS A O 1
ATOM 1305 N N . GLN A 1 165 ? -29.517 36.600 -2.651 1.00 11.77 165 GLN A N 1
ATOM 1306 C CA . GLN A 1 165 ? -28.933 36.530 -4.029 1.00 12.51 165 GLN A CA 1
ATOM 1307 C C . GLN A 1 165 ? -30.060 36.341 -5.056 1.00 12.59 165 GLN A C 1
ATOM 1308 O O . GLN A 1 165 ? -29.798 35.669 -6.071 1.00 14.27 165 GLN A O 1
ATOM 1314 N N . ALA A 1 166 ? -31.239 36.835 -4.843 1.00 12.42 166 ALA A N 1
ATOM 1315 C CA . ALA A 1 166 ? -32.415 36.388 -5.612 1.00 13.91 166 ALA A CA 1
ATOM 1316 C C . ALA A 1 166 ? -32.200 36.665 -7.129 1.00 13.64 166 ALA A C 1
ATOM 1317 O O . ALA A 1 166 ? -32.423 35.772 -7.941 1.00 14.15 166 ALA A O 1
ATOM 1319 N N . GLU A 1 167 ? -31.753 37.871 -7.407 1.00 13.94 167 GLU A N 1
ATOM 1320 C CA . GLU A 1 167 ? -31.678 38.360 -8.784 1.00 14.10 167 GLU A CA 1
ATOM 1321 C C . GLU A 1 167 ? -30.700 37.535 -9.614 1.00 15.73 167 GLU A C 1
ATOM 1322 O O . GLU A 1 167 ? -30.800 37.592 -10.865 1.00 19.70 167 GLU A O 1
ATOM 1328 N N . GLY A 1 168 ? -29.770 36.818 -9.033 1.00 15.19 168 GLY A N 1
ATOM 1329 C CA . GLY A 1 168 ? -28.852 36.001 -9.837 1.00 16.64 168 GLY A CA 1
ATOM 1330 C C . GLY A 1 168 ? -29.542 34.905 -10.636 1.00 15.81 168 GLY A C 1
ATOM 1331 O O . GLY A 1 168 ? -28.974 34.414 -11.663 1.00 18.94 168 GLY A O 1
ATOM 1332 N N . GLY A 1 169 ? -30.631 34.375 -10.130 1.00 15.11 169 GLY A N 1
ATOM 1333 C CA . GLY A 1 169 ? -31.374 33.296 -10.774 1.00 15.11 169 GLY A CA 1
ATOM 1334 C C . GLY A 1 169 ? -30.894 31.893 -10.506 1.00 15.07 169 GLY A C 1
ATOM 1335 O O . GLY A 1 169 ? -31.553 30.950 -10.948 1.00 15.77 169 GLY A O 1
ATOM 1336 N N . TRP A 1 170 ? -29.780 31.734 -9.751 1.00 13.97 170 TRP A N 1
ATOM 1337 C CA . TRP A 1 170 ? -29.227 30.399 -9.528 1.00 14.10 170 TRP A CA 1
ATOM 1338 C C . TRP A 1 170 ? -29.917 29.625 -8.386 1.00 13.01 170 TRP A C 1
ATOM 1339 O O . TRP A 1 170 ? -29.751 28.449 -8.328 1.00 13.61 170 TRP A O 1
ATOM 1350 N N . PHE A 1 171 ? -30.717 30.341 -7.582 1.00 12.07 171 PHE A N 1
ATOM 1351 C CA . PHE A 1 171 ? -31.578 29.688 -6.584 1.00 12.09 171 PHE A CA 1
ATOM 1352 C C . PHE A 1 171 ? -33.020 29.717 -7.073 1.00 12.01 171 PHE A C 1
ATOM 1353 O O . PHE A 1 171 ? -33.406 30.662 -7.827 1.00 13.06 171 PHE A O 1
ATOM 1361 N N . TRP A 1 172 ? -33.796 28.698 -6.738 1.00 12.24 172 TRP A N 1
ATOM 1362 C CA . TRP A 1 172 ? -35.128 28.566 -7.356 1.00 12.21 172 TRP A CA 1
ATOM 1363 C C . TRP A 1 172 ? -35.998 29.778 -7.149 1.00 11.83 172 TRP A C 1
ATOM 1364 O O . TRP A 1 172 ? -36.873 30.070 -7.975 1.00 13.54 172 TRP A O 1
ATOM 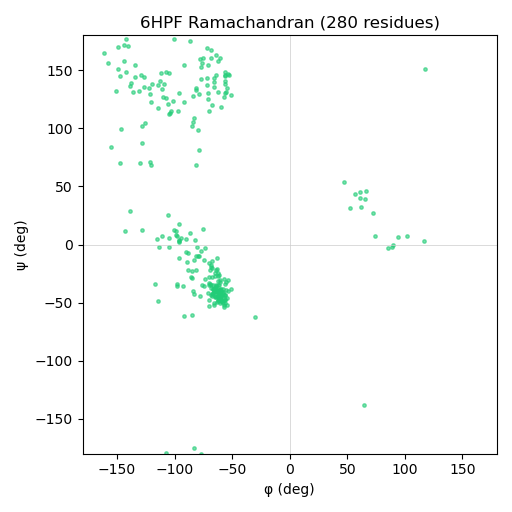1375 N N . TRP A 1 173 ? -35.818 30.515 -6.037 1.00 12.60 173 TRP A N 1
ATOM 1376 C CA . TRP A 1 173 ? -36.677 31.657 -5.784 1.00 12.50 173 TRP A CA 1
ATOM 1377 C C . TRP A 1 173 ? -36.459 32.814 -6.761 1.00 12.41 173 TRP A C 1
ATOM 1378 O O . TRP A 1 173 ? -37.310 33.705 -6.810 1.00 14.37 173 TRP A O 1
ATOM 1389 N N . GLY A 1 174 ? -35.302 32.813 -7.433 1.00 13.81 174 GLY A N 1
ATOM 1390 C CA . GLY A 1 174 ? -34.979 33.846 -8.422 1.00 14.88 174 GLY A CA 1
ATOM 1391 C C . GLY A 1 174 ? -35.104 33.353 -9.854 1.00 15.62 174 GLY A C 1
ATOM 1392 O O . GLY A 1 174 ? -34.726 34.133 -10.755 1.00 19.19 174 GLY A O 1
ATOM 1393 N N . ALA A 1 175 ? -35.561 32.162 -10.100 1.00 13.73 175 ALA A N 1
ATOM 1394 C CA . ALA A 1 175 ? -35.542 31.557 -11.460 1.00 14.31 175 ALA A CA 1
ATOM 1395 C C . ALA A 1 175 ? -36.692 32.039 -12.354 1.00 14.77 175 ALA A C 1
ATOM 1396 O O . ALA A 1 175 ? -36.613 31.794 -13.575 1.00 15.90 175 ALA A O 1
ATOM 1398 N N A LYS A 1 176 ? -37.706 32.717 -11.802 0.70 13.71 176 LYS A N 1
ATOM 1399 N N B LYS A 1 176 ? -37.725 32.671 -11.788 0.30 14.94 176 LYS A N 1
ATOM 1400 C CA A LYS A 1 176 ? -38.945 33.076 -12.528 0.70 14.41 176 LYS A CA 1
ATOM 1401 C CA B LYS A 1 176 ? -38.963 33.014 -12.538 0.30 15.19 176 LYS A CA 1
ATOM 1402 C C A LYS A 1 176 ? -39.268 34.568 -12.501 0.70 14.73 176 LYS A C 1
ATOM 1403 C C B LYS A 1 176 ? -39.262 34.528 -12.498 0.30 18.54 176 LYS A C 1
ATOM 1404 O O A LYS A 1 176 ? -40.413 34.973 -12.568 0.70 14.62 176 LYS A O 1
ATOM 1405 O O B LYS A 1 176 ? -40.444 34.928 -12.666 0.30 24.89 176 LYS A O 1
ATOM 1416 N N . GLY A 1 177 ? -38.187 35.336 -12.384 1.00 14.62 177 GLY A N 1
ATOM 1417 C CA . GLY A 1 177 ? -38.281 36.782 -12.428 1.00 14.79 177 GLY A CA 1
ATOM 1418 C C . GLY A 1 177 ? -38.659 37.441 -11.097 1.00 14.50 177 GLY A C 1
ATOM 1419 O O . GLY A 1 177 ? -38.941 36.748 -10.092 1.00 15.35 177 GLY A O 1
ATOM 1420 N N . PRO A 1 178 ? -38.649 38.763 -11.048 1.00 14.82 178 PRO A N 1
ATOM 1421 C CA . PRO A 1 178 ? -38.726 39.488 -9.761 1.00 15.50 178 PRO A CA 1
ATOM 1422 C C . PRO A 1 178 ? -40.103 39.387 -9.100 1.00 15.40 178 PRO A C 1
ATOM 1423 O O . PRO A 1 178 ? -40.173 39.358 -7.865 1.00 18.68 178 PRO A O 1
ATOM 1427 N N . GLU A 1 179 ? -41.180 39.489 -9.832 1.00 16.50 179 GLU A N 1
ATOM 1428 C CA . GLU A 1 179 ? -42.542 39.632 -9.290 1.00 17.16 179 GLU A CA 1
ATOM 1429 C C . GLU A 1 179 ? -42.808 38.453 -8.339 1.00 15.37 179 GLU A C 1
ATOM 1430 O O . GLU A 1 179 ? -43.352 38.633 -7.215 1.00 16.59 179 GLU A O 1
ATOM 1436 N N . ALA A 1 180 ? -42.499 37.243 -8.753 1.00 16.53 180 ALA A N 1
ATOM 1437 C CA . ALA A 1 180 ? -42.811 36.035 -7.959 1.00 17.05 180 ALA A CA 1
ATOM 1438 C C . ALA A 1 180 ? -41.975 36.053 -6.673 1.00 15.37 180 ALA A C 1
ATOM 1439 O O . ALA A 1 180 ? -42.493 35.659 -5.621 1.00 16.50 180 ALA A O 1
ATOM 1441 N N . CYS A 1 181 ? -40.719 36.433 -6.779 1.00 14.41 181 CYS A N 1
ATOM 1442 C CA . CYS A 1 181 ? -39.805 36.489 -5.612 1.00 14.43 181 CYS A CA 1
ATOM 1443 C C . CYS A 1 181 ? -40.264 37.579 -4.667 1.00 14.42 181 CYS A C 1
ATOM 1444 O O . CYS A 1 181 ? -40.305 37.313 -3.426 1.00 15.22 181 CYS A O 1
ATOM 1447 N N . ILE A 1 182 ? -40.622 38.738 -5.119 1.00 14.72 182 ILE A N 1
ATOM 1448 C CA . ILE A 1 182 ? -41.142 39.827 -4.261 1.00 13.98 182 ILE A CA 1
ATOM 1449 C C . ILE A 1 182 ? -42.411 39.339 -3.594 1.00 14.25 182 ILE A C 1
ATOM 1450 O O . ILE A 1 182 ? -42.610 39.580 -2.344 1.00 16.17 182 ILE A O 1
ATOM 1455 N N . ALA A 1 183 ? -43.291 38.670 -4.299 1.00 15.24 183 ALA A N 1
ATOM 1456 C CA . ALA A 1 183 ? -44.530 38.179 -3.704 1.00 16.39 183 ALA A CA 1
ATOM 1457 C C . ALA A 1 183 ? -44.234 37.178 -2.588 1.00 14.86 183 ALA A C 1
ATOM 1458 O O . ALA A 1 183 ? -44.903 37.198 -1.517 1.00 16.13 183 ALA A O 1
ATOM 1460 N N . LEU A 1 184 ? -43.259 36.305 -2.796 1.00 14.95 184 LEU A N 1
ATOM 1461 C CA . LEU A 1 184 ? -42.896 35.323 -1.754 1.00 14.02 184 LEU A CA 1
ATOM 1462 C C . LEU A 1 184 ? -42.289 36.048 -0.551 1.00 13.43 184 LEU A C 1
ATOM 1463 O O . LEU A 1 184 ? -42.613 35.665 0.631 1.00 14.45 184 LEU A O 1
ATOM 1468 N N . TYR A 1 185 ? -41.431 37.015 -0.755 1.00 13.66 185 TYR A N 1
ATOM 1469 C CA . TYR A 1 185 ? -40.836 37.788 0.340 1.00 13.03 185 TYR A CA 1
ATOM 1470 C C . TYR A 1 185 ? -41.952 38.478 1.144 1.00 12.99 185 TYR A C 1
ATOM 1471 O O . TYR A 1 185 ? -41.948 38.424 2.423 1.00 14.61 185 TYR A O 1
ATOM 1480 N N . ARG A 1 186 ? -42.885 39.141 0.502 1.00 14.64 186 ARG A N 1
ATOM 1481 C CA . ARG A 1 186 ? -43.947 39.881 1.190 1.00 15.85 186 ARG A CA 1
ATOM 1482 C C . ARG A 1 186 ? -44.890 38.907 1.877 1.00 16.29 186 ARG A C 1
ATOM 1483 O O . ARG A 1 186 ? -45.361 39.217 3.006 1.00 16.96 186 ARG A O 1
ATOM 1491 N N . LEU A 1 187 ? -45.151 37.751 1.320 1.00 16.01 187 LEU A N 1
ATOM 1492 C CA . LEU A 1 187 ? -45.943 36.689 1.981 1.00 15.99 187 LEU A CA 1
ATOM 1493 C C . LEU A 1 187 ? -45.202 36.263 3.256 1.00 14.51 187 LEU A C 1
ATOM 1494 O O . LEU A 1 187 ? -45.826 36.114 4.340 1.00 15.60 187 LEU A O 1
ATOM 1499 N N . MET A 1 188 ? -43.903 36.019 3.183 1.00 14.46 188 MET A N 1
ATOM 1500 C CA . MET A 1 188 ? -43.122 35.605 4.350 1.00 13.16 188 MET A CA 1
ATOM 1501 C C . MET A 1 188 ? -43.198 36.715 5.395 1.00 13.54 188 MET A C 1
ATOM 1502 O O . MET A 1 188 ? -43.324 36.417 6.607 1.00 15.00 188 MET A O 1
ATOM 1507 N N . PHE A 1 189 ? -43.005 37.971 5.004 1.00 14.52 189 PHE A N 1
ATOM 1508 C CA . PHE A 1 189 ? -43.022 39.104 5.952 1.00 15.08 189 PHE A CA 1
ATOM 1509 C C . PHE A 1 189 ? -44.348 39.098 6.691 1.00 15.32 189 PHE A C 1
ATOM 1510 O O . PHE A 1 189 ? -44.401 39.243 7.940 1.00 15.96 189 PHE A O 1
ATOM 1518 N N . ASP A 1 190 ? -45.454 38.968 5.992 1.00 16.03 190 ASP A N 1
ATOM 1519 C CA . ASP A 1 190 ? -46.802 39.002 6.587 1.00 17.31 190 ASP A CA 1
ATOM 1520 C C . ASP A 1 190 ? -46.977 37.784 7.494 1.00 16.67 190 ASP A C 1
ATOM 1521 O O . ASP A 1 190 ? -47.424 37.909 8.649 1.00 18.45 190 ASP A O 1
ATOM 1526 N N . ARG A 1 191 ? -46.679 36.579 7.000 1.00 17.24 191 ARG A N 1
ATOM 1527 C CA . ARG A 1 191 ? -46.918 35.333 7.752 1.00 16.68 191 ARG A CA 1
ATOM 1528 C C . ARG A 1 191 ? -46.096 35.384 9.061 1.00 15.32 191 ARG A C 1
ATOM 1529 O O . ARG A 1 191 ? -46.593 35.043 10.131 1.00 16.79 191 ARG A O 1
ATOM 1537 N N . MET A 1 192 ? -44.830 35.788 8.980 1.00 14.74 192 MET A N 1
ATOM 1538 C CA . MET A 1 192 ? -43.952 35.819 10.172 1.00 14.56 192 MET A CA 1
ATOM 1539 C C . MET A 1 192 ? -44.408 36.934 11.088 1.00 14.78 192 MET A C 1
ATOM 1540 O O . MET A 1 192 ? -44.498 36.662 12.343 1.00 16.11 192 MET A O 1
ATOM 1545 N N . THR A 1 193 ? -44.543 38.150 10.615 1.00 15.88 193 THR A N 1
ATOM 1546 C CA . THR A 1 193 ? -44.763 39.318 11.485 1.00 16.10 193 THR A CA 1
ATOM 1547 C C . THR A 1 193 ? -46.155 39.255 12.091 1.00 17.17 193 THR A C 1
ATOM 1548 O O . THR A 1 193 ? -46.324 39.473 13.330 1.00 19.22 193 THR A O 1
ATOM 1552 N N . ASN A 1 194 ? -47.150 38.999 11.274 1.00 18.74 194 ASN A N 1
ATOM 1553 C CA . ASN A 1 194 ? -48.562 39.104 11.709 1.00 19.24 194 ASN A CA 1
ATOM 1554 C C . ASN A 1 194 ? -49.070 37.775 12.222 1.00 20.13 194 ASN A C 1
ATOM 1555 O O . ASN A 1 194 ? -49.401 37.650 13.415 1.00 28.39 194 ASN A O 1
ATOM 1560 N N . HIS A 1 195 ? -49.115 36.734 11.452 1.00 19.07 195 HIS A N 1
ATOM 1561 C CA . HIS A 1 195 ? -49.660 35.446 11.888 1.00 19.28 195 HIS A CA 1
ATOM 1562 C C . HIS A 1 195 ? -48.840 34.899 13.047 1.00 17.44 195 HIS A C 1
ATOM 1563 O O . HIS A 1 195 ? -49.464 34.489 14.068 1.00 20.64 195 HIS A O 1
ATOM 1570 N N . HIS A 1 196 ? -47.527 34.883 12.952 1.00 16.76 196 HIS A N 1
ATOM 1571 C CA . HIS A 1 196 ? -46.674 34.263 14.014 1.00 16.88 196 HIS A CA 1
ATOM 1572 C C . HIS A 1 196 ? -46.293 35.263 15.128 1.00 16.13 196 HIS A C 1
ATOM 1573 O O . HIS A 1 196 ? -45.751 34.795 16.115 1.00 19.01 196 HIS A O 1
ATOM 1580 N N . GLY A 1 197 ? -46.450 36.550 14.924 1.00 16.80 197 GLY A N 1
ATOM 1581 C CA . GLY A 1 197 ? -46.029 37.524 15.958 1.00 16.15 197 GLY A CA 1
ATOM 1582 C C . GLY A 1 197 ? -44.545 37.501 16.152 1.00 16.32 197 GLY A C 1
ATOM 1583 O O . GLY A 1 197 ? -44.039 37.725 17.288 1.00 17.88 197 GLY A O 1
ATOM 1584 N N . LEU A 1 198 ? -43.773 37.362 15.090 1.00 15.72 198 LEU A N 1
ATOM 1585 C CA . LEU A 1 198 ? -42.313 37.425 15.164 1.00 13.47 198 LEU A CA 1
ATOM 1586 C C . LEU A 1 198 ? -41.883 38.880 15.145 1.00 15.07 198 LEU A C 1
ATOM 1587 O O . LEU A 1 198 ? -41.981 39.564 14.102 1.00 16.63 198 LEU A O 1
ATOM 1592 N N . ASN A 1 199 ? -41.407 39.365 16.308 1.00 15.36 199 ASN A N 1
ATOM 1593 C CA . ASN A 1 199 ? -41.041 40.759 16.549 1.00 15.32 199 ASN A CA 1
ATOM 1594 C C . ASN A 1 199 ? -39.544 40.930 16.824 1.00 14.26 199 ASN A C 1
ATOM 1595 O O . ASN A 1 199 ? -39.122 42.082 17.019 1.00 16.64 199 ASN A O 1
ATOM 1600 N N . ASN A 1 200 ? -38.784 39.872 16.716 1.00 14.25 200 ASN A N 1
ATOM 1601 C CA . ASN A 1 200 ? -37.344 39.894 17.016 1.00 14.22 200 ASN A CA 1
ATOM 1602 C C . ASN A 1 200 ? -36.486 40.019 15.750 1.00 14.09 200 ASN A C 1
ATOM 1603 O O . ASN A 1 200 ? -35.294 39.790 15.842 1.00 14.48 200 ASN A O 1
ATOM 1608 N N . LEU A 1 201 ? -37.119 40.333 14.593 1.00 14.02 201 LEU A N 1
ATOM 1609 C CA . LEU A 1 201 ? -36.401 40.249 13.284 1.00 13.72 201 LEU A CA 1
ATOM 1610 C C . LEU A 1 201 ? -36.128 41.638 12.722 1.00 13.29 201 LEU A C 1
ATOM 1611 O O . LEU A 1 201 ? -37.016 42.517 12.723 1.00 15.49 201 LEU A O 1
ATOM 1616 N N . LEU A 1 202 ? -34.917 41.784 12.191 1.00 13.02 202 LEU A N 1
ATOM 1617 C CA . LEU A 1 202 ? -34.550 42.889 11.296 1.00 13.94 202 LEU A CA 1
ATOM 1618 C C . LEU A 1 202 ? -34.422 42.246 9.897 1.00 13.52 202 LEU A C 1
ATOM 1619 O O . LEU A 1 202 ? -33.700 41.270 9.749 1.00 14.25 202 LEU A O 1
ATOM 1624 N N . TRP A 1 203 ? -35.147 42.833 8.958 1.00 13.60 203 TRP A N 1
ATOM 1625 C CA . TRP A 1 203 ? -35.277 42.223 7.632 1.00 13.28 203 TRP A CA 1
ATOM 1626 C C . TRP A 1 203 ? -34.185 42.753 6.667 1.00 12.99 203 TRP A C 1
ATOM 1627 O O . TRP A 1 203 ? -34.111 43.961 6.460 1.00 14.17 203 TRP A O 1
ATOM 1638 N N . VAL A 1 204 ? -33.409 41.817 6.130 1.00 13.33 204 VAL A N 1
ATOM 1639 C CA . VAL A 1 204 ? -32.251 42.148 5.288 1.00 13.01 204 VAL A CA 1
ATOM 1640 C C . VAL A 1 204 ? -32.554 41.625 3.856 1.00 12.78 204 VAL A C 1
ATOM 1641 O O . VAL A 1 204 ? -32.694 40.446 3.667 1.00 13.64 204 VAL A O 1
ATOM 1645 N N . TRP A 1 205 ? -32.608 42.599 2.910 1.00 12.73 205 TRP A N 1
ATOM 1646 C CA . TRP A 1 205 ? -32.767 42.254 1.489 1.00 13.32 205 TRP A CA 1
ATOM 1647 C C . TRP A 1 205 ? -31.389 42.134 0.865 1.00 14.58 205 TRP A C 1
ATOM 1648 O O . TRP A 1 205 ? -30.448 42.794 1.328 1.00 15.48 205 TRP A O 1
ATOM 1659 N N . ASN A 1 206 ? -31.268 41.341 -0.223 1.00 13.80 206 ASN A N 1
ATOM 1660 C CA . ASN A 1 206 ? -29.929 40.992 -0.753 1.00 14.03 206 ASN A CA 1
ATOM 1661 C C . ASN A 1 206 ? -29.897 41.042 -2.303 1.00 15.28 206 ASN A C 1
ATOM 1662 O O . ASN A 1 206 ? -29.078 40.324 -2.834 1.00 16.85 206 ASN A O 1
ATOM 1667 N N . SER A 1 207 ? -30.710 41.875 -2.924 1.00 14.41 207 SER A N 1
ATOM 1668 C CA . SER A 1 207 ? -30.588 42.125 -4.376 1.00 14.14 207 SER A CA 1
ATOM 1669 C C . SER A 1 207 ? -30.474 43.610 -4.621 1.00 15.22 207 SER A C 1
ATOM 1670 O O . SER A 1 207 ? -31.100 44.445 -3.961 1.00 16.49 207 SER A O 1
ATOM 1673 N N . VAL A 1 208 ? -29.656 43.960 -5.648 1.00 16.25 208 VAL A N 1
ATOM 1674 C CA . VAL A 1 208 ? -29.350 45.381 -5.943 1.00 17.58 208 VAL A CA 1
ATOM 1675 C C . VAL A 1 208 ? -30.340 46.006 -6.938 1.00 17.24 208 VAL A C 1
ATOM 1676 O O . VAL A 1 208 ? -30.620 47.174 -6.847 1.00 19.72 208 VAL A O 1
ATOM 1680 N N A ASP A 1 209 ? -30.799 45.246 -7.905 0.60 19.96 209 ASP A N 1
ATOM 1681 N N B ASP A 1 209 ? -30.814 45.232 -7.910 0.40 17.98 209 ASP A N 1
ATOM 1682 C CA A ASP A 1 209 ? -31.579 45.910 -8.967 0.60 19.74 209 ASP A CA 1
ATOM 1683 C CA B ASP A 1 209 ? -31.656 45.725 -9.040 0.40 18.25 209 ASP A CA 1
ATOM 1684 C C A ASP A 1 209 ? -32.924 46.349 -8.403 0.60 20.54 209 ASP A C 1
ATOM 1685 C C B ASP A 1 209 ? -32.967 46.294 -8.471 0.40 18.09 209 ASP A C 1
ATOM 1686 O O A ASP A 1 209 ? -33.659 45.601 -7.736 0.60 21.25 209 ASP A O 1
ATOM 1687 O O B ASP A 1 209 ? -33.705 45.556 -7.788 0.40 18.28 209 ASP A O 1
ATOM 1696 N N . PRO A 1 210 ? -33.303 47.604 -8.688 1.00 19.63 210 PRO A N 1
ATOM 1697 C CA . PRO A 1 210 ? -34.561 48.142 -8.228 1.00 20.61 210 PRO A CA 1
ATOM 1698 C C . PRO A 1 210 ? -35.809 47.359 -8.607 1.00 19.33 210 PRO A C 1
ATOM 1699 O O . PRO A 1 210 ? -36.792 47.368 -7.875 1.00 19.84 210 PRO A O 1
ATOM 1703 N N . SER A 1 211 ? -35.773 46.644 -9.745 1.00 18.27 211 SER A N 1
ATOM 1704 C CA . SER A 1 211 ? -36.943 45.858 -10.174 1.00 17.92 211 SER A CA 1
ATOM 1705 C C . SER A 1 211 ? -37.165 44.656 -9.278 1.00 17.42 211 SER A C 1
ATOM 1706 O O . SER A 1 211 ? -38.262 44.102 -9.293 1.00 18.50 211 SER A O 1
ATOM 1709 N N . TRP A 1 212 ? -36.160 44.289 -8.483 1.00 17.15 212 TRP A N 1
ATOM 1710 C CA . TRP A 1 212 ? -36.261 43.162 -7.522 1.00 16.21 212 TRP A CA 1
ATOM 1711 C C . TRP A 1 212 ? -36.608 43.638 -6.102 1.00 16.33 212 TRP A C 1
ATOM 1712 O O . TRP A 1 212 ? -36.665 42.790 -5.226 1.00 16.92 212 TRP A O 1
ATOM 1723 N N . TYR A 1 213 ? -36.854 44.908 -5.873 1.00 16.24 213 TYR A N 1
ATOM 1724 C CA . TYR A 1 213 ? -36.949 45.432 -4.491 1.00 16.42 213 TYR A CA 1
ATOM 1725 C C . TYR A 1 213 ? -38.346 45.200 -3.964 1.00 16.74 213 TYR A C 1
ATOM 1726 O O . TYR A 1 213 ? -39.333 45.654 -4.552 1.00 18.45 213 TYR A O 1
ATOM 1735 N N . PRO A 1 214 ? -38.484 44.573 -2.763 1.00 16.17 214 PRO A N 1
ATOM 1736 C CA . PRO A 1 214 ? -39.810 44.318 -2.238 1.00 16.59 214 PRO A CA 1
ATOM 1737 C C . PRO A 1 214 ? -40.475 45.510 -1.531 1.00 18.69 214 PRO A C 1
ATOM 1738 O O . PRO A 1 214 ? -41.676 45.443 -1.319 1.00 20.56 214 PRO A O 1
ATOM 1742 N N . GLY A 1 215 ? -39.715 46.587 -1.291 1.00 19.05 215 GLY A N 1
ATOM 1743 C CA . GLY A 1 215 ? -40.265 47.842 -0.764 1.00 20.78 215 GLY A CA 1
ATOM 1744 C C . GLY A 1 215 ? -39.715 48.238 0.595 1.00 19.68 215 GLY A C 1
ATOM 1745 O O . GLY A 1 215 ? -39.377 47.405 1.452 1.00 18.82 215 GLY A O 1
ATOM 1746 N N . ASN A 1 216 ? -39.685 49.550 0.812 1.00 20.71 216 ASN A N 1
ATOM 1747 C CA . ASN A 1 216 ? -39.092 50.133 2.048 1.00 20.87 216 ASN A CA 1
ATOM 1748 C C . ASN A 1 216 ? -39.960 49.777 3.258 1.00 20.00 216 ASN A C 1
ATOM 1749 O O . ASN A 1 216 ? -39.409 49.880 4.376 1.00 23.62 216 ASN A O 1
ATOM 1754 N N . ASP A 1 217 ? -41.208 49.371 3.076 1.00 20.33 217 ASP A N 1
ATOM 1755 C CA . ASP A 1 217 ? -42.095 49.046 4.215 1.00 21.46 217 ASP A CA 1
ATOM 1756 C C . ASP A 1 217 ? -41.801 47.654 4.765 1.00 19.24 217 ASP A C 1
ATOM 1757 O O . ASP A 1 217 ? -42.367 47.314 5.843 1.00 20.82 217 ASP A O 1
ATOM 1762 N N . VAL A 1 218 ? -40.997 46.849 4.092 1.00 18.37 218 VAL A N 1
ATOM 1763 C CA . VAL A 1 218 ? -40.746 45.449 4.477 1.00 16.05 218 VAL A CA 1
ATOM 1764 C C . VAL A 1 218 ? -39.247 45.111 4.568 1.00 15.75 218 VAL A C 1
ATOM 1765 O O . VAL A 1 218 ? -38.905 43.908 4.686 1.00 16.54 218 VAL A O 1
ATOM 1769 N N . VAL A 1 219 ? -38.403 46.131 4.552 1.00 15.89 219 VAL A N 1
ATOM 1770 C CA . VAL A 1 219 ? -36.949 45.955 4.584 1.00 15.30 219 VAL A CA 1
ATOM 1771 C C . VAL A 1 219 ? -36.337 46.936 5.558 1.00 16.23 219 VAL A C 1
ATOM 1772 O O . VAL A 1 219 ? -36.633 48.121 5.487 1.00 18.14 219 VAL A O 1
ATOM 1776 N N . ASP A 1 220 ? -35.455 46.394 6.440 1.00 15.20 220 ASP A N 1
ATOM 1777 C CA . ASP A 1 220 ? -34.689 47.254 7.366 1.00 16.34 220 ASP A CA 1
ATOM 1778 C C . ASP A 1 220 ? -33.277 47.572 6.891 1.00 16.09 220 ASP A C 1
ATOM 1779 O O . ASP A 1 220 ? -32.767 48.668 7.160 1.00 17.35 220 ASP A O 1
ATOM 1784 N N . ILE A 1 221 ? -32.657 46.618 6.209 1.00 15.11 221 ILE A N 1
ATOM 1785 C CA . ILE A 1 221 ? -31.228 46.713 5.818 1.00 14.79 221 ILE A CA 1
ATOM 1786 C C . ILE A 1 221 ? -31.140 46.165 4.368 1.00 14.03 221 ILE A C 1
ATOM 1787 O O . ILE A 1 221 ? -31.779 45.146 4.069 1.00 14.73 221 ILE A O 1
ATOM 1792 N N . VAL A 1 222 ? -30.385 46.870 3.541 1.00 14.58 222 VAL A N 1
ATOM 1793 C CA . VAL A 1 222 ? -30.101 46.342 2.171 1.00 14.76 222 VAL A CA 1
ATOM 1794 C C . VAL A 1 222 ? -28.661 45.892 2.112 1.00 14.88 222 VAL A C 1
ATOM 1795 O O . VAL A 1 222 ? -27.775 46.482 2.769 1.00 16.56 222 VAL A O 1
ATOM 1799 N N . SER A 1 223 ? -28.412 44.857 1.300 1.00 14.94 223 SER A N 1
ATOM 1800 C CA . SER A 1 223 ? -27.097 44.239 1.259 1.00 14.89 223 SER A CA 1
ATOM 1801 C C . SER A 1 223 ? -26.821 43.690 -0.144 1.00 14.16 223 SER A C 1
ATOM 1802 O O . SER A 1 223 ? -27.773 43.501 -0.970 1.00 14.84 223 SER A O 1
ATOM 1805 N N . ALA A 1 224 ? -25.583 43.297 -0.341 1.00 14.29 224 ALA A N 1
ATOM 1806 C CA . ALA A 1 224 ? -25.159 42.539 -1.513 1.00 15.09 224 ALA A CA 1
ATOM 1807 C C . ALA A 1 224 ? -24.095 41.561 -1.076 1.00 14.60 224 ALA A C 1
ATOM 1808 O O . ALA A 1 224 ? -23.456 41.734 -0.014 1.00 15.31 224 ALA A O 1
ATOM 1810 N N . ASP A 1 225 ? -23.911 40.512 -1.835 1.00 14.56 225 ASP A N 1
ATOM 1811 C CA . ASP A 1 225 ? -22.906 39.457 -1.663 1.00 14.03 225 ASP A CA 1
ATOM 1812 C C . ASP A 1 225 ? -21.841 39.662 -2.700 1.00 13.83 225 ASP A C 1
ATOM 1813 O O . ASP A 1 225 ? -22.178 39.611 -3.927 1.00 17.73 225 ASP A O 1
ATOM 1818 N N . ILE A 1 226 ? -20.608 39.860 -2.345 1.00 14.51 226 ILE A N 1
ATOM 1819 C CA . ILE A 1 226 ? -19.498 40.182 -3.278 1.00 15.46 226 ILE A CA 1
ATOM 1820 C C . ILE A 1 226 ? -18.404 39.140 -3.207 1.00 16.15 226 ILE A C 1
ATOM 1821 O O . ILE A 1 226 ? -17.772 38.951 -2.153 1.00 16.22 226 ILE A O 1
ATOM 1826 N N . TYR A 1 227 ? -18.098 38.512 -4.364 1.00 16.74 227 TYR A N 1
ATOM 1827 C CA . TYR A 1 227 ? -17.047 37.532 -4.551 1.00 16.75 227 TYR A CA 1
ATOM 1828 C C . TYR A 1 227 ? -16.088 38.054 -5.624 1.00 17.56 227 TYR A C 1
ATOM 1829 O O . TYR A 1 227 ? -16.129 37.545 -6.760 1.00 19.46 227 TYR A O 1
ATOM 1838 N N . ALA A 1 228 ? -15.321 39.070 -5.309 1.00 17.95 228 ALA A N 1
ATOM 1839 C CA . ALA A 1 228 ? -14.304 39.619 -6.212 1.00 18.71 228 ALA A CA 1
ATOM 1840 C C . ALA A 1 228 ? -13.110 38.702 -6.349 1.00 19.93 228 ALA A C 1
ATOM 1841 O O . ALA A 1 228 ? -12.965 37.638 -5.659 1.00 19.27 228 ALA A O 1
ATOM 1843 N N . ASP A 1 229 ? -12.240 39.017 -7.329 1.00 22.54 229 ASP A N 1
ATOM 1844 C CA . ASP A 1 229 ? -11.062 38.174 -7.510 1.00 25.35 229 ASP A CA 1
ATOM 1845 C C . ASP A 1 229 ? -10.275 38.118 -6.199 1.00 22.92 229 ASP A C 1
ATOM 1846 O O . ASP A 1 229 ? -10.237 39.143 -5.431 1.00 22.28 229 ASP A O 1
ATOM 1851 N N . ALA A 1 230 ? -9.625 36.994 -5.961 1.00 21.59 230 ALA A N 1
ATOM 1852 C CA . ALA A 1 230 ? -8.851 36.760 -4.752 1.00 22.68 230 ALA A CA 1
ATOM 1853 C C . ALA A 1 230 ? -7.891 37.922 -4.539 1.00 22.54 230 ALA A C 1
ATOM 1854 O O . ALA A 1 230 ? -7.044 38.214 -5.427 1.00 24.49 230 ALA A O 1
ATOM 1856 N N . GLY A 1 231 ? -7.936 38.462 -3.314 1.00 20.97 231 GLY A N 1
ATOM 1857 C CA . GLY A 1 231 ? -7.019 39.527 -2.912 1.00 22.90 231 GLY A CA 1
ATOM 1858 C C . GLY A 1 231 ? -7.496 40.937 -3.188 1.00 22.39 231 GLY A C 1
ATOM 1859 O O . GLY A 1 231 ? -6.770 41.878 -2.812 1.00 24.67 231 GLY A O 1
ATOM 1860 N N . ASP A 1 232 ? -8.680 41.109 -3.766 1.00 21.04 232 ASP A N 1
ATOM 1861 C CA . ASP A 1 232 ? -9.249 42.450 -4.046 1.00 21.00 232 ASP A CA 1
ATOM 1862 C C . ASP A 1 232 ? -9.966 42.927 -2.779 1.00 19.81 232 ASP A C 1
ATOM 1863 O O . ASP A 1 232 ? -11.081 42.529 -2.490 1.00 20.37 232 ASP A O 1
ATOM 1868 N N . HIS A 1 233 ? -9.297 43.799 -2.072 1.00 20.26 233 HIS A N 1
ATOM 1869 C CA . HIS A 1 233 ? -9.831 44.346 -0.807 1.00 20.16 233 HIS A CA 1
ATOM 1870 C C . HIS A 1 233 ? -10.297 45.787 -0.993 1.00 22.46 233 HIS A C 1
ATOM 1871 O O . HIS A 1 233 ? -10.401 46.543 -0.002 1.00 21.40 233 HIS A O 1
ATOM 1878 N N . SER A 1 234 ? -10.655 46.174 -2.224 1.00 22.31 234 SER A N 1
ATOM 1879 C CA . SER A 1 234 ? -11.228 47.507 -2.406 1.00 24.40 234 SER A CA 1
ATOM 1880 C C . SER A 1 234 ? -12.563 47.647 -1.687 1.00 19.63 234 SER A C 1
ATOM 1881 O O . SER A 1 234 ? -13.235 46.668 -1.335 1.00 21.14 234 SER A O 1
ATOM 1884 N N . PRO A 1 235 ? -12.998 48.906 -1.485 1.00 21.49 235 PRO A N 1
ATOM 1885 C CA . PRO A 1 235 ? -14.178 49.189 -0.669 1.00 21.71 235 PRO A CA 1
ATOM 1886 C C . PRO A 1 235 ? -15.518 48.854 -1.339 1.00 20.09 235 PRO A C 1
ATOM 1887 O O . PRO A 1 235 ? -16.543 48.924 -0.644 1.00 22.93 235 PRO A O 1
ATOM 1891 N N . GLN A 1 236 ? -15.516 48.609 -2.638 1.00 20.84 236 GLN A N 1
ATOM 1892 C CA . GLN A 1 236 ? -16.775 48.249 -3.379 1.00 20.81 236 GLN A CA 1
ATOM 1893 C C . GLN A 1 236 ? -17.728 49.437 -3.387 1.00 20.58 236 GLN A C 1
ATOM 1894 O O . GLN A 1 236 ? -18.972 49.280 -3.183 1.00 21.25 236 GLN A O 1
ATOM 1900 N N . GLU A 1 237 ? -17.176 50.634 -3.695 1.00 22.11 237 GLU A N 1
ATOM 1901 C CA . GLU A 1 237 ? -17.946 51.895 -3.636 1.00 24.55 237 GLU A CA 1
ATOM 1902 C C . GLU A 1 237 ? -19.151 51.839 -4.588 1.00 23.31 237 GLU A C 1
ATOM 1903 O O . GLU A 1 237 ? -20.222 52.378 -4.222 1.00 21.96 237 GLU A O 1
ATOM 1909 N N . GLU A 1 238 ? -18.991 51.292 -5.801 1.00 23.38 238 GLU A N 1
ATOM 1910 C CA . GLU A 1 238 ? -20.093 51.321 -6.793 1.00 24.67 238 GLU A CA 1
ATOM 1911 C C . GLU A 1 238 ? -21.283 50.520 -6.224 1.00 20.71 238 GLU A C 1
ATOM 1912 O O . GLU A 1 238 ? -22.442 50.994 -6.310 1.00 21.53 238 GLU A O 1
ATOM 1918 N N . THR A 1 239 ? -21.015 49.362 -5.606 1.00 19.93 239 THR A N 1
ATOM 1919 C CA . THR A 1 239 ? -22.130 48.551 -5.074 1.00 19.92 239 THR A CA 1
ATOM 1920 C C . THR A 1 239 ? -22.798 49.298 -3.913 1.00 18.63 239 THR A C 1
ATOM 1921 O O . THR A 1 239 ? -24.021 49.333 -3.829 1.00 18.92 239 THR A O 1
ATOM 1925 N N . PHE A 1 240 ? -21.979 49.900 -3.071 1.00 18.74 240 PHE A N 1
ATOM 1926 C CA . PHE A 1 240 ? -22.527 50.679 -1.932 1.00 20.44 240 PHE A CA 1
ATOM 1927 C C . PHE A 1 240 ? -23.466 51.769 -2.428 1.00 19.34 240 PHE A C 1
ATOM 1928 O O . PHE A 1 240 ? -24.616 51.904 -1.961 1.00 20.11 240 PHE A O 1
ATOM 1936 N N . ALA A 1 241 ? -23.010 52.520 -3.428 1.00 20.90 241 ALA A N 1
ATOM 1937 C CA . ALA A 1 241 ? -23.829 53.627 -3.997 1.00 21.59 241 ALA A CA 1
ATOM 1938 C C . ALA A 1 241 ? -25.129 53.084 -4.596 1.00 22.32 241 ALA A C 1
ATOM 1939 O O . ALA A 1 241 ? -26.194 53.740 -4.446 1.00 21.23 241 ALA A O 1
ATOM 1941 N N . SER A 1 242 ? -25.083 51.936 -5.258 1.00 20.72 242 SER A N 1
ATOM 1942 C CA . SER A 1 242 ? -26.320 51.343 -5.842 1.00 21.62 242 SER A CA 1
ATOM 1943 C C . SER A 1 242 ? -27.290 50.910 -4.733 1.00 20.18 242 SER A C 1
ATOM 1944 O O . SER A 1 242 ? -28.525 50.996 -4.891 1.00 20.21 242 SER A O 1
ATOM 1947 N N . LEU A 1 243 ? -26.766 50.439 -3.613 1.00 18.79 243 LEU A N 1
ATOM 1948 C CA . LEU A 1 243 ? -27.641 50.057 -2.456 1.00 18.43 243 LEU A CA 1
ATOM 1949 C C . LEU A 1 243 ? -28.210 51.297 -1.733 1.00 18.70 243 LEU A C 1
ATOM 1950 O O . LEU A 1 243 ? -29.328 51.205 -1.229 1.00 19.52 243 LEU A O 1
ATOM 1955 N N . GLN A 1 244 ? -27.506 52.430 -1.735 1.00 19.17 244 GLN A N 1
ATOM 1956 C CA . GLN A 1 244 ? -28.109 53.670 -1.257 1.00 20.81 244 GLN A CA 1
ATOM 1957 C C . GLN A 1 244 ? -29.242 54.102 -2.190 1.00 23.14 244 GLN A C 1
ATOM 1958 O O . GLN A 1 244 ? -30.358 54.382 -1.711 1.00 23.31 244 GLN A O 1
ATOM 1964 N N A SER A 1 245 ? -29.033 54.147 -3.508 0.70 23.56 245 SER A N 1
ATOM 1965 N N B SER A 1 245 ? -28.955 54.139 -3.502 0.30 25.39 245 SER A N 1
ATOM 1966 C CA A SER A 1 245 ? -30.119 54.709 -4.355 0.70 22.90 245 SER A CA 1
ATOM 1967 C CA B SER A 1 245 ? -29.912 54.573 -4.557 0.30 26.53 245 SER A CA 1
ATOM 1968 C C A SER A 1 245 ? -31.313 53.759 -4.368 0.70 21.18 245 SER A C 1
ATOM 1969 C C B SER A 1 245 ? -31.209 53.765 -4.442 0.30 23.05 245 SER A C 1
ATOM 1970 O O A SER A 1 245 ? -32.432 54.235 -4.496 0.70 22.05 245 SER A O 1
ATOM 1971 O O B SER A 1 245 ? -32.280 54.362 -4.609 0.30 30.18 245 SER A O 1
ATOM 1976 N N . LEU A 1 246 ? -31.084 52.463 -4.147 1.00 21.57 246 LEU A N 1
ATOM 1977 C CA . LEU A 1 246 ? -32.193 51.489 -4.088 1.00 20.67 246 LEU A CA 1
ATOM 1978 C C . LEU A 1 246 ? -33.288 51.982 -3.151 1.00 21.01 246 LEU A C 1
ATOM 1979 O O . LEU A 1 246 ? -34.458 51.718 -3.414 1.00 21.63 246 LEU A O 1
ATOM 1984 N N . THR A 1 247 ? -32.915 52.604 -2.008 1.00 20.46 247 THR A N 1
ATOM 1985 C CA . THR A 1 247 ? -33.912 52.933 -0.978 1.00 21.29 247 THR A CA 1
ATOM 1986 C C . THR A 1 247 ? -34.138 54.436 -0.854 1.00 23.61 247 THR A C 1
ATOM 1987 O O . THR A 1 247 ? -34.865 54.882 0.061 1.00 25.56 247 THR A O 1
ATOM 1991 N N . GLY A 1 248 ? -33.556 55.228 -1.756 1.00 25.10 248 GLY A N 1
ATOM 1992 C CA . GLY A 1 248 ? -33.477 56.685 -1.594 1.00 27.01 248 GLY A CA 1
ATOM 1993 C C . GLY A 1 248 ? -32.672 57.040 -0.366 1.00 26.66 248 GLY A C 1
ATOM 1994 O O . GLY A 1 248 ? -32.957 58.076 0.225 1.00 29.74 248 GLY A O 1
ATOM 1995 N N . ASP A 1 249 ? -31.675 56.223 -0.012 1.00 24.89 249 ASP A N 1
ATOM 1996 C CA . ASP A 1 249 ? -30.715 56.443 1.108 1.00 25.12 249 ASP A CA 1
ATOM 1997 C C . ASP A 1 249 ? -31.499 56.508 2.426 1.00 26.59 249 ASP A C 1
ATOM 1998 O O . ASP A 1 249 ? -31.151 57.313 3.293 1.00 33.33 249 ASP A O 1
ATOM 2003 N N . THR A 1 250 ? -32.435 55.581 2.612 1.00 24.35 250 THR A N 1
ATOM 2004 C CA . THR A 1 250 ? -33.272 55.491 3.844 1.00 25.24 250 THR A CA 1
ATOM 2005 C C . THR A 1 250 ? -33.004 54.239 4.650 1.00 22.54 250 THR A C 1
ATOM 2006 O O . THR A 1 250 ? -33.584 54.178 5.733 1.00 24.94 250 THR A O 1
ATOM 2010 N N . LYS A 1 251 ? -32.128 53.338 4.198 1.00 22.86 251 LYS A N 1
ATOM 2011 C CA . LYS A 1 251 ? -31.866 52.067 4.889 1.00 21.47 251 LYS A CA 1
ATOM 2012 C C . LYS A 1 251 ? -30.376 51.895 5.072 1.00 19.57 251 LYS A C 1
ATOM 2013 O O . LYS A 1 251 ? -29.568 52.153 4.159 1.00 23.45 251 LYS A O 1
ATOM 2019 N N . LEU A 1 252 ? -30.020 51.274 6.194 1.00 20.53 252 LEU A N 1
ATOM 2020 C CA . LEU A 1 252 ? -28.652 50.769 6.423 1.00 17.97 252 LEU A CA 1
ATOM 2021 C C . LEU A 1 252 ? -28.173 49.864 5.283 1.00 15.93 252 LEU A C 1
ATOM 2022 O O . LEU A 1 252 ? -28.995 49.093 4.752 1.00 17.76 252 LEU A O 1
ATOM 2027 N N . VAL A 1 253 ? -26.876 49.922 4.998 1.00 17.38 253 VAL A N 1
ATOM 2028 C CA . VAL A 1 253 ? -26.256 49.171 3.899 1.00 16.94 253 VAL A CA 1
ATOM 2029 C C . VAL A 1 253 ? -25.171 48.262 4.457 1.00 17.84 253 VAL A C 1
ATOM 2030 O O . VAL A 1 253 ? -24.316 48.729 5.273 1.00 19.19 253 VAL A O 1
ATOM 2034 N N . ALA A 1 254 ? -25.211 46.979 4.097 1.00 15.48 254 ALA A N 1
ATOM 2035 C CA . ALA A 1 254 ? -24.266 45.966 4.596 1.00 15.41 254 ALA A CA 1
ATOM 2036 C C . ALA A 1 254 ? -23.841 44.978 3.518 1.00 14.89 254 ALA A C 1
ATOM 2037 O O . ALA A 1 254 ? -24.425 44.964 2.392 1.00 15.61 254 ALA A O 1
ATOM 2039 N N . LEU A 1 255 ? -22.856 44.146 3.794 1.00 14.49 255 LEU A N 1
ATOM 2040 C CA . LEU A 1 255 ? -22.409 43.037 2.954 1.00 14.02 255 LEU A CA 1
ATOM 2041 C C . LEU A 1 255 ? -22.901 41.748 3.528 1.00 14.59 255 LEU A C 1
ATOM 2042 O O . LEU A 1 255 ? -22.475 41.363 4.616 1.00 15.47 255 LEU A O 1
ATOM 2047 N N . GLY A 1 256 ? -23.800 41.046 2.850 1.00 14.05 256 GLY A N 1
ATOM 2048 C CA . GLY A 1 256 ? -24.319 39.777 3.342 1.00 13.30 256 GLY A CA 1
ATOM 2049 C C . GLY A 1 256 ? -23.305 38.689 3.400 1.00 12.37 256 GLY A C 1
ATOM 2050 O O . GLY A 1 256 ? -23.299 37.823 4.307 1.00 13.41 256 GLY A O 1
ATOM 2051 N N . GLU A 1 257 ? -22.437 38.660 2.392 1.00 12.96 257 GLU A N 1
ATOM 2052 C CA . GLU A 1 257 ? -21.344 37.715 2.239 1.00 12.47 257 GLU A CA 1
ATOM 2053 C C . GLU A 1 257 ? -20.201 38.427 1.530 1.00 12.71 257 GLU A C 1
ATOM 2054 O O . GLU A 1 257 ? -20.484 39.161 0.549 1.00 14.50 257 GLU A O 1
ATOM 2060 N N . VAL A 1 258 ? -18.996 38.089 1.890 1.00 13.22 258 VAL A N 1
ATOM 2061 C CA . VAL A 1 258 ? -17.773 38.420 1.101 1.00 13.83 258 VAL A CA 1
ATOM 2062 C C . VAL A 1 258 ? -16.845 37.258 0.961 1.00 13.84 258 VAL A C 1
ATOM 2063 O O . VAL A 1 258 ? -16.648 36.464 1.903 1.00 13.89 258 VAL A O 1
ATOM 2067 N N . GLY A 1 259 ? -16.193 37.160 -0.219 1.00 14.64 259 GLY A N 1
ATOM 2068 C CA . GLY A 1 259 ? -15.001 36.370 -0.353 1.00 14.47 259 GLY A CA 1
ATOM 2069 C C . GLY A 1 259 ? -13.789 37.067 0.195 1.00 14.80 259 GLY A C 1
ATOM 2070 O O . GLY A 1 259 ? -12.925 36.444 0.863 1.00 16.69 259 GLY A O 1
ATOM 2071 N N . ASN A 1 260 ? -13.672 38.365 -0.137 1.00 14.95 260 ASN A N 1
ATOM 2072 C CA . ASN A 1 260 ? -12.560 39.255 0.257 1.00 15.86 260 ASN A CA 1
ATOM 2073 C C . ASN A 1 260 ? -13.095 40.257 1.268 1.00 15.64 260 ASN A C 1
ATOM 2074 O O . ASN A 1 260 ? -14.078 40.942 1.040 1.00 15.53 260 ASN A O 1
ATOM 2079 N N . ILE A 1 261 ? -12.422 40.350 2.421 1.00 15.33 261 ILE A N 1
ATOM 2080 C CA . ILE A 1 261 ? -12.810 41.402 3.405 1.00 16.02 261 ILE A CA 1
ATOM 2081 C C . ILE A 1 261 ? -12.387 42.764 2.858 1.00 15.30 261 ILE A C 1
ATOM 2082 O O . ILE A 1 261 ? -11.209 42.972 2.528 1.00 17.91 261 ILE A O 1
ATOM 2087 N N . PRO A 1 262 ? -13.308 43.746 2.745 1.00 16.37 262 PRO A N 1
ATOM 2088 C CA . PRO A 1 262 ? -12.906 45.077 2.286 1.00 17.57 262 PRO A CA 1
ATOM 2089 C C . PRO A 1 262 ? -11.969 45.713 3.336 1.00 18.23 262 PRO A C 1
ATOM 2090 O O . PRO A 1 262 ? -12.207 45.584 4.542 1.00 18.76 262 PRO A O 1
ATOM 2094 N N . ASP A 1 263 ? -10.885 46.316 2.900 1.00 18.34 263 ASP A N 1
ATOM 2095 C CA . ASP A 1 263 ? -9.886 46.874 3.813 1.00 18.39 263 ASP A CA 1
ATOM 2096 C C . ASP A 1 263 ? -10.510 48.045 4.542 1.00 19.81 263 ASP A C 1
ATOM 2097 O O . ASP A 1 263 ? -10.958 49.049 3.982 1.00 20.82 263 ASP A O 1
ATOM 2102 N N . PRO A 1 264 ? -10.568 47.964 5.905 1.00 19.37 264 PRO A N 1
ATOM 2103 C CA . PRO A 1 264 ? -11.182 49.048 6.677 1.00 20.80 264 PRO A CA 1
ATOM 2104 C C . PRO A 1 264 ? -10.438 50.377 6.668 1.00 20.87 264 PRO A C 1
ATOM 2105 O O . PRO A 1 264 ? -11.018 51.370 7.063 1.00 26.46 264 PRO A O 1
ATOM 2109 N N . ALA A 1 265 ? -9.175 50.349 6.223 1.00 23.03 265 ALA A N 1
ATOM 2110 C CA . ALA A 1 265 ? -8.394 51.592 6.069 1.00 27.80 265 ALA A CA 1
ATOM 2111 C C . ALA A 1 265 ? -8.857 52.311 4.777 1.00 30.54 265 ALA A C 1
ATOM 2112 O O . ALA A 1 265 ? -8.542 53.454 4.669 1.00 40.42 265 ALA A O 1
ATOM 2114 N N . SER A 1 266 ? -9.734 51.743 3.936 1.00 31.27 266 SER A N 1
ATOM 2115 C CA A SER A 1 266 ? -10.130 52.432 2.668 0.70 37.68 266 SER A CA 1
ATOM 2116 C CA B SER A 1 266 ? -10.157 52.237 2.588 0.30 32.93 266 SER A CA 1
ATOM 2117 C C . SER A 1 266 ? -11.638 52.646 2.544 1.00 35.26 266 SER A C 1
ATOM 2118 O O . SER A 1 266 ? -12.044 53.283 1.606 1.00 37.80 266 SER A O 1
ATOM 2123 N N . THR A 1 267 ? -12.464 52.168 3.479 1.00 33.84 267 THR A N 1
ATOM 2124 C CA . THR A 1 267 ? -13.937 52.319 3.401 1.00 30.99 267 THR A CA 1
ATOM 2125 C C . THR A 1 267 ? -14.457 53.633 3.967 1.00 32.37 267 THR A C 1
ATOM 2126 O O . THR A 1 267 ? -15.547 54.026 3.538 1.00 32.57 267 THR A O 1
ATOM 2130 N N . GLY A 1 268 ? -13.771 54.251 4.921 1.00 36.82 268 GLY A N 1
ATOM 2131 C CA . GLY A 1 268 ? -14.302 55.396 5.688 1.00 41.42 268 GLY A CA 1
ATOM 2132 C C . GLY A 1 268 ? -14.639 56.560 4.782 1.00 42.36 268 GLY A C 1
ATOM 2133 O O . GLY A 1 268 ? -13.719 57.007 4.014 1.00 49.74 268 GLY A O 1
ATOM 2134 N N . GLY A 1 269 ? -15.927 56.951 4.762 1.00 41.27 269 GLY A N 1
ATOM 2135 C CA . GLY A 1 269 ? -16.456 58.060 3.937 1.00 45.63 269 GLY A CA 1
ATOM 2136 C C . GLY A 1 269 ? -16.569 57.733 2.456 1.00 39.90 269 GLY A C 1
ATOM 2137 O O . GLY A 1 269 ? -16.799 58.646 1.696 1.00 49.27 269 GLY A O 1
ATOM 2138 N N . VAL A 1 270 ? -16.344 56.506 2.056 1.00 37.42 270 VAL A N 1
ATOM 2139 C CA . VAL A 1 270 ? -16.464 56.008 0.655 1.00 37.25 270 VAL A CA 1
ATOM 2140 C C . VAL A 1 270 ? -17.617 54.980 0.613 1.00 32.35 270 VAL A C 1
ATOM 2141 O O . VAL A 1 270 ? -18.470 55.014 -0.256 1.00 34.91 270 VAL A O 1
ATOM 2145 N N . ALA A 1 271 ? -17.603 54.044 1.543 1.00 26.11 271 ALA A N 1
ATOM 2146 C CA . ALA A 1 271 ? -18.542 52.917 1.575 1.00 25.42 271 ALA A CA 1
ATOM 2147 C C . ALA A 1 271 ? -18.647 52.433 2.997 1.00 25.66 271 ALA A C 1
ATOM 2148 O O . ALA A 1 271 ? -17.902 51.446 3.337 1.00 25.66 271 ALA A O 1
ATOM 2150 N N . ASP A 1 272 ? -19.520 53.104 3.774 1.00 26.08 272 ASP A N 1
ATOM 2151 C CA . ASP A 1 272 ? -19.610 52.851 5.232 1.00 24.11 272 ASP A CA 1
ATOM 2152 C C . ASP A 1 272 ? -20.473 51.601 5.515 1.00 21.90 272 ASP A C 1
ATOM 2153 O O . ASP A 1 272 ? -21.635 51.694 5.988 1.00 23.30 272 ASP A O 1
ATOM 2158 N N . TRP A 1 273 ? -19.963 50.432 5.131 1.00 20.64 273 TRP A N 1
ATOM 2159 C CA . TRP A 1 273 ? -20.640 49.142 5.359 1.00 18.57 273 TRP A CA 1
ATOM 2160 C C . TRP A 1 273 ? -20.938 48.941 6.845 1.00 17.61 273 TRP A C 1
ATOM 2161 O O . TRP A 1 273 ? -20.046 49.142 7.670 1.00 17.82 273 TRP A O 1
ATOM 2172 N N . ALA A 1 274 ? -22.174 48.581 7.149 1.00 16.28 274 ALA A N 1
ATOM 2173 C CA . ALA A 1 274 ? -22.496 48.358 8.599 1.00 16.21 274 ALA A CA 1
ATOM 2174 C C . ALA A 1 274 ? -21.779 47.124 9.099 1.00 15.56 274 ALA A C 1
ATOM 2175 O O . ALA A 1 274 ? -21.396 47.047 10.285 1.00 16.42 274 ALA A O 1
ATOM 2177 N N . TYR A 1 275 ? -21.668 46.092 8.292 1.00 14.73 275 TYR A N 1
ATOM 2178 C CA . TYR A 1 275 ? -21.015 44.833 8.612 1.00 13.74 275 TYR A CA 1
ATOM 2179 C C . TYR A 1 275 ? -20.689 44.087 7.325 1.00 13.26 275 TYR A C 1
ATOM 2180 O O . TYR A 1 275 ? -21.237 44.424 6.258 1.00 14.71 275 TYR A O 1
ATOM 2189 N N . TRP A 1 276 ? -19.844 43.100 7.443 1.00 13.39 276 TRP A N 1
ATOM 2190 C CA . TRP A 1 276 ? -19.590 42.068 6.436 1.00 13.18 276 TRP A CA 1
ATOM 2191 C C . TRP A 1 276 ? -19.568 40.703 7.079 1.00 12.50 276 TRP A C 1
ATOM 2192 O O . TRP A 1 276 ? -19.273 40.604 8.294 1.00 13.53 276 TRP A O 1
ATOM 2203 N N . VAL A 1 277 ? -19.851 39.657 6.346 1.00 12.76 277 VAL A N 1
ATOM 2204 C CA . VAL A 1 277 ? -19.823 38.275 6.798 1.00 12.00 277 VAL A CA 1
ATOM 2205 C C . VAL A 1 277 ? -18.914 37.496 5.854 1.00 11.91 277 VAL A C 1
ATOM 2206 O O . VAL A 1 277 ? -19.352 37.261 4.683 1.00 13.29 277 VAL A O 1
ATOM 2210 N N . THR A 1 278 ? -17.711 37.146 6.213 1.00 11.50 278 THR A N 1
ATOM 2211 C CA . THR A 1 278 ? -16.840 36.334 5.344 1.00 11.69 278 THR A CA 1
ATOM 2212 C C . THR A 1 278 ? -17.438 34.969 5.192 1.00 11.84 278 THR A C 1
ATOM 2213 O O . THR A 1 278 ? -17.931 34.368 6.174 1.00 12.49 278 THR A O 1
ATOM 2217 N N . TRP A 1 279 ? -17.383 34.393 3.983 1.00 12.30 279 TRP A N 1
ATOM 2218 C CA . TRP A 1 279 ? -17.795 33.004 3.817 1.00 12.88 279 TRP A CA 1
ATOM 2219 C C . TRP A 1 279 ? -16.813 32.031 4.511 1.00 12.40 279 TRP A C 1
ATOM 2220 O O . TRP A 1 279 ? -15.715 32.426 4.925 1.00 13.13 279 TRP A O 1
ATOM 2231 N N . ASN A 1 280 ? -17.260 30.790 4.634 1.00 12.48 280 ASN A N 1
ATOM 2232 C CA . ASN A 1 280 ? -16.525 29.715 5.323 1.00 13.65 280 ASN A CA 1
ATOM 2233 C C . ASN A 1 280 ? -15.383 29.156 4.474 1.00 14.95 280 ASN A C 1
ATOM 2234 O O . ASN A 1 280 ? -15.096 29.631 3.329 1.00 16.33 280 ASN A O 1
ATOM 2239 N N . GLY A 1 281 ? -14.683 28.194 5.020 1.00 14.87 281 GLY A N 1
ATOM 2240 C CA . GLY A 1 281 ? -13.660 27.462 4.279 1.00 16.13 281 GLY A CA 1
ATOM 2241 C C . GLY A 1 281 ? -12.507 28.323 3.857 1.00 16.20 281 GLY A C 1
ATOM 2242 O O . GLY A 1 281 ? -12.048 29.207 4.610 1.00 15.89 281 GLY A O 1
ATOM 2243 N N . ASP A 1 282 ? -12.070 28.098 2.626 1.00 16.72 282 ASP A N 1
ATOM 2244 C CA . ASP A 1 282 ? -10.835 28.741 2.171 1.00 16.36 282 ASP A CA 1
ATOM 2245 C C . ASP A 1 282 ? -10.923 30.257 2.204 1.00 16.51 282 ASP A C 1
ATOM 2246 O O . ASP A 1 282 ? -9.867 30.928 2.344 1.00 16.86 282 ASP A O 1
ATOM 2251 N N . PHE A 1 283 ? -12.115 30.830 2.016 1.00 15.71 283 PHE A N 1
ATOM 2252 C CA . PHE A 1 283 ? -12.230 32.299 1.998 1.00 15.87 283 PHE A CA 1
ATOM 2253 C C . PHE A 1 283 ? -11.618 32.884 3.292 1.00 15.17 283 PHE A C 1
ATOM 2254 O O . PHE A 1 283 ? -10.870 33.867 3.211 1.00 16.47 283 PHE A O 1
ATOM 2262 N N . ILE A 1 284 ? -11.952 32.299 4.443 1.00 14.50 284 ILE A N 1
ATOM 2263 C CA . ILE A 1 284 ? -11.381 32.814 5.716 1.00 14.15 284 ILE A CA 1
ATOM 2264 C C . ILE A 1 284 ? -10.103 32.088 6.098 1.00 14.52 284 ILE A C 1
ATOM 2265 O O . ILE A 1 284 ? -9.237 32.735 6.724 1.00 16.03 284 ILE A O 1
ATOM 2270 N N . LYS A 1 285 ? -9.983 30.793 5.836 1.00 14.50 285 LYS A N 1
ATOM 2271 C CA . LYS A 1 285 ? -8.875 29.985 6.372 1.00 15.73 285 LYS A CA 1
ATOM 2272 C C . LYS A 1 285 ? -7.614 30.045 5.520 1.00 16.75 285 LYS A C 1
ATOM 2273 O O . LYS A 1 285 ? -6.515 29.798 6.079 1.00 17.82 285 LYS A O 1
ATOM 2279 N N . GLY A 1 286 ? -7.753 30.264 4.206 1.00 17.08 286 GLY A N 1
ATOM 2280 C CA . GLY A 1 286 ? -6.588 30.191 3.317 1.00 17.41 286 GLY A CA 1
ATOM 2281 C C . GLY A 1 286 ? -5.789 31.460 3.281 1.00 17.55 286 GLY A C 1
ATOM 2282 O O . GLY A 1 286 ? -6.173 32.478 3.906 1.00 17.83 286 GLY A O 1
ATOM 2283 N N . GLU A 1 287 ? -4.767 31.458 2.399 1.00 18.83 287 GLU A N 1
ATOM 2284 C CA . GLU A 1 287 ? -3.917 32.618 2.193 1.00 19.69 287 GLU A CA 1
ATOM 2285 C C . GLU A 1 287 ? -4.198 33.362 0.885 1.00 21.75 287 GLU A C 1
ATOM 2286 O O . GLU A 1 287 ? -3.600 34.413 0.666 1.00 25.17 287 GLU A O 1
ATOM 2292 N N . ASP A 1 288 ? -5.122 32.880 0.061 1.00 19.79 288 ASP A N 1
ATOM 2293 C CA . ASP A 1 288 ? -5.305 33.512 -1.280 1.00 21.02 288 ASP A CA 1
ATOM 2294 C C . ASP A 1 288 ? -6.200 34.754 -1.244 1.00 22.20 288 ASP A C 1
ATOM 2295 O O . ASP A 1 288 ? -5.887 35.772 -1.886 1.00 26.30 288 ASP A O 1
ATOM 2300 N N . TYR A 1 289 ? -7.305 34.721 -0.501 1.00 18.14 289 TYR A N 1
ATOM 2301 C CA . TYR A 1 289 ? -8.263 35.832 -0.434 1.00 18.24 289 TYR A CA 1
ATOM 2302 C C . TYR A 1 289 ? -7.822 36.862 0.604 1.00 17.61 289 TYR A C 1
ATOM 2303 O O . TYR A 1 289 ? -7.630 38.033 0.384 1.00 19.40 289 TYR A O 1
ATOM 2312 N N . ASN A 1 290 ? -7.740 36.352 1.845 1.00 17.28 290 ASN A N 1
ATOM 2313 C CA . ASN A 1 290 ? -7.495 37.155 3.069 1.00 17.08 290 ASN A CA 1
ATOM 2314 C C . ASN A 1 290 ? -6.333 36.533 3.836 1.00 17.48 290 ASN A C 1
ATOM 2315 O O . ASN A 1 290 ? -6.560 35.664 4.712 1.00 17.97 290 ASN A O 1
ATOM 2320 N N . PRO A 1 291 ? -5.093 36.893 3.552 1.00 17.78 291 PRO A N 1
ATOM 2321 C CA . PRO A 1 291 ? -3.940 36.265 4.182 1.00 18.33 291 PRO A CA 1
ATOM 2322 C C . PRO A 1 291 ? -3.924 36.495 5.720 1.00 17.77 291 PRO A C 1
ATOM 2323 O O . PRO A 1 291 ? -4.479 37.490 6.189 1.00 17.79 291 PRO A O 1
ATOM 2327 N N . LEU A 1 292 ? -3.218 35.617 6.403 1.00 17.90 292 LEU A N 1
ATOM 2328 C CA . LEU A 1 292 ? -3.183 35.701 7.905 1.00 18.54 292 LEU A CA 1
ATOM 2329 C C . LEU A 1 292 ? -2.797 37.092 8.374 1.00 17.76 292 LEU A C 1
ATOM 2330 O O . LEU A 1 292 ? -3.460 37.641 9.312 1.00 18.91 292 LEU A O 1
ATOM 2335 N N A GLU A 1 293 ? -1.706 37.649 7.870 0.80 17.58 293 GLU A N 1
ATOM 2336 N N B GLU A 1 293 ? -1.680 37.638 7.853 0.20 20.53 293 GLU A N 1
ATOM 2337 C CA A GLU A 1 293 ? -1.246 38.955 8.378 0.80 17.52 293 GLU A CA 1
ATOM 2338 C CA B GLU A 1 293 ? -1.167 38.990 8.227 0.20 23.66 293 GLU A CA 1
ATOM 2339 C C A GLU A 1 293 ? -2.347 39.994 8.156 0.80 18.62 293 GLU A C 1
ATOM 2340 C C B GLU A 1 293 ? -2.324 39.976 8.139 0.20 22.73 293 GLU A C 1
ATOM 2341 O O A GLU A 1 293 ? -2.570 40.875 8.989 0.80 18.34 293 GLU A O 1
ATOM 2342 O O B GLU A 1 293 ? -2.525 40.748 9.107 0.20 26.26 293 GLU A O 1
ATOM 2353 N N . TYR A 1 294 ? -3.019 39.962 6.989 1.00 18.81 294 TYR A N 1
ATOM 2354 C CA . TYR A 1 294 ? -4.096 40.923 6.716 1.00 17.64 294 TYR A CA 1
ATOM 2355 C C . TYR A 1 294 ? -5.235 40.694 7.727 1.00 16.64 294 TYR A C 1
ATOM 2356 O O . TYR A 1 294 ? -5.813 41.684 8.218 1.00 16.88 294 TYR A O 1
ATOM 2365 N N . LYS A 1 295 ? -5.654 39.453 7.905 1.00 16.00 295 LYS A N 1
ATOM 2366 C CA . LYS A 1 295 ? -6.749 39.167 8.872 1.00 15.04 295 LYS A CA 1
ATOM 2367 C C . LYS A 1 295 ? -6.399 39.702 10.281 1.00 15.39 295 LYS A C 1
ATOM 2368 O O . LYS A 1 295 ? -7.260 40.307 10.870 1.00 15.55 295 LYS A O 1
ATOM 2374 N N . LYS A 1 296 ? -5.181 39.497 10.700 1.00 16.27 296 LYS A N 1
ATOM 2375 C CA . LYS A 1 296 ? -4.790 39.974 12.034 1.00 15.32 296 LYS A CA 1
ATOM 2376 C C . LYS A 1 296 ? -4.952 41.493 12.076 1.00 16.25 296 LYS A C 1
ATOM 2377 O O . LYS A 1 296 ? -5.446 42.052 13.094 1.00 17.64 296 LYS A O 1
ATOM 2383 N N . GLU A 1 297 ? -4.536 42.204 11.019 1.00 16.78 297 GLU A N 1
ATOM 2384 C CA . GLU A 1 297 ? -4.679 43.654 10.972 1.00 18.10 297 GLU A CA 1
ATOM 2385 C C . GLU A 1 297 ? -6.144 44.054 10.994 1.00 19.00 297 GLU A C 1
ATOM 2386 O O . GLU A 1 297 ? -6.549 44.993 11.716 1.00 19.38 297 GLU A O 1
ATOM 2392 N N . VAL A 1 298 ? -6.957 43.447 10.146 1.00 17.04 298 VAL A N 1
ATOM 2393 C CA . VAL A 1 298 ? -8.394 43.814 10.058 1.00 16.19 298 VAL A CA 1
ATOM 2394 C C . VAL A 1 298 ? -9.044 43.643 11.446 1.00 14.61 298 VAL A C 1
ATOM 2395 O O . VAL A 1 298 ? -9.754 44.537 11.914 1.00 16.10 298 VAL A O 1
ATOM 2399 N N . PHE A 1 299 ? -8.897 42.464 12.013 1.00 15.17 299 PHE A N 1
ATOM 2400 C CA . PHE A 1 299 ? -9.657 42.176 13.273 1.00 15.83 299 PHE A CA 1
ATOM 2401 C C . PHE A 1 299 ? -9.152 42.996 14.452 1.00 16.31 299 PHE A C 1
ATOM 2402 O O . PHE A 1 299 ? -9.913 43.120 15.441 1.00 18.31 299 PHE A O 1
ATOM 2410 N N . SER A 1 300 ? -7.925 43.479 14.390 1.00 15.70 300 SER A N 1
ATOM 2411 C CA A SER A 1 300 ? -7.362 44.350 15.459 0.70 16.88 300 SER A CA 1
ATOM 2412 C CA B SER A 1 300 ? -7.325 44.334 15.452 0.30 17.15 300 SER A CA 1
ATOM 2413 C C . SER A 1 300 ? -7.654 45.818 15.217 1.00 17.32 300 SER A C 1
ATOM 2414 O O . SER A 1 300 ? -7.285 46.650 16.054 1.00 20.59 300 SER A O 1
ATOM 2419 N N . ALA A 1 301 ? -8.207 46.176 14.050 1.00 17.62 301 ALA A N 1
ATOM 2420 C CA . ALA A 1 301 ? -8.403 47.602 13.694 1.00 18.56 301 ALA A CA 1
ATOM 2421 C C . ALA A 1 301 ? -9.389 48.351 14.628 1.00 18.87 301 ALA A C 1
ATOM 2422 O O . ALA A 1 301 ? -10.403 47.781 15.043 1.00 19.08 301 ALA A O 1
ATOM 2424 N N . GLU A 1 302 ? -9.125 49.622 14.860 1.00 20.44 302 GLU A N 1
ATOM 2425 C CA . GLU A 1 302 ? -9.991 50.451 15.721 0.99 22.32 302 GLU A CA 1
ATOM 2426 C C . GLU A 1 302 ? -11.398 50.561 15.156 1.00 20.90 302 GLU A C 1
ATOM 2427 O O . GLU A 1 302 ? -12.369 50.603 15.935 1.00 23.95 302 GLU A O 1
ATOM 2433 N N . ASN A 1 303 ? -11.514 50.593 13.821 1.00 20.10 303 ASN A N 1
ATOM 2434 C CA . ASN A 1 303 ? -12.826 50.812 13.164 1.00 19.78 303 ASN A CA 1
ATOM 2435 C C . ASN A 1 303 ? -13.491 49.497 12.752 1.00 17.10 303 ASN A C 1
ATOM 2436 O O . ASN A 1 303 ? -14.478 49.529 12.008 1.00 19.11 303 ASN A O 1
ATOM 2441 N N . ILE A 1 304 ? -13.064 48.358 13.299 1.00 16.74 304 ILE A N 1
ATOM 2442 C CA . ILE A 1 304 ? -13.706 47.051 13.168 1.00 16.71 304 ILE A CA 1
ATOM 2443 C C . ILE A 1 304 ? -14.126 46.615 14.555 1.00 16.01 304 ILE A C 1
ATOM 2444 O O . ILE A 1 304 ? -13.298 46.614 15.490 1.00 18.15 304 ILE A O 1
ATOM 2449 N N A ILE A 1 305 ? -15.382 46.246 14.679 0.80 14.91 305 ILE A N 1
ATOM 2450 N N B ILE A 1 305 ? -15.392 46.233 14.689 0.20 15.78 305 ILE A N 1
ATOM 2451 C CA A ILE A 1 305 ? -15.902 45.677 15.915 0.80 15.46 305 ILE A CA 1
ATOM 2452 C CA B ILE A 1 305 ? -15.942 45.709 15.962 0.20 15.98 305 ILE A CA 1
ATOM 2453 C C A ILE A 1 305 ? -15.823 44.157 15.887 0.80 14.41 305 ILE A C 1
ATOM 2454 C C B ILE A 1 305 ? -15.914 44.179 15.943 0.20 16.01 305 ILE A C 1
ATOM 2455 O O A ILE A 1 305 ? -16.326 43.515 14.933 0.80 14.78 305 ILE A O 1
ATOM 2456 O O B ILE A 1 305 ? -16.500 43.572 15.009 0.20 17.45 305 ILE A O 1
ATOM 2465 N N . THR A 1 306 ? -15.266 43.596 16.960 1.00 14.62 306 THR A N 1
ATOM 2466 C CA . THR A 1 306 ? -15.235 42.168 17.216 1.00 14.35 306 THR A CA 1
ATOM 2467 C C . THR A 1 306 ? -16.138 41.843 18.411 1.00 14.38 306 THR A C 1
ATOM 2468 O O . THR A 1 306 ? -16.718 42.771 19.038 1.00 15.16 306 THR A O 1
ATOM 2472 N N . ARG A 1 307 ? -16.381 40.571 18.650 1.00 14.10 307 ARG A N 1
ATOM 2473 C CA . ARG A 1 307 ? -17.413 40.163 19.651 1.00 14.71 307 ARG A CA 1
ATOM 2474 C C . ARG A 1 307 ? -17.174 40.779 21.056 1.00 15.83 307 ARG A C 1
ATOM 2475 O O . ARG A 1 307 ? -18.179 41.222 21.602 1.00 16.05 307 ARG A O 1
ATOM 2483 N N . ASP A 1 308 ? -15.935 40.851 21.442 1.00 16.06 308 ASP A N 1
ATOM 2484 C CA . ASP A 1 308 ? -15.575 41.408 22.761 1.00 18.83 308 ASP A CA 1
ATOM 2485 C C . ASP A 1 308 ? -15.933 42.891 22.882 1.00 18.58 308 ASP A C 1
ATOM 2486 O O . ASP A 1 308 ? -15.972 43.411 24.009 1.00 20.89 308 ASP A O 1
ATOM 2491 N N . GLU A 1 309 ? -16.064 43.583 21.726 1.00 17.31 309 GLU A N 1
ATOM 2492 C CA . GLU A 1 309 ? -16.338 45.024 21.630 1.00 17.92 309 GLU A CA 1
ATOM 2493 C C . GLU A 1 309 ? -17.814 45.321 21.435 1.00 16.45 309 GLU A C 1
ATOM 2494 O O . GLU A 1 309 ? -18.164 46.467 21.471 1.00 21.04 309 GLU A O 1
ATOM 2500 N N . VAL A 1 310 ? -18.644 44.314 21.138 1.00 16.96 310 VAL A N 1
ATOM 2501 C CA . VAL A 1 310 ? -20.077 44.574 20.858 1.00 18.00 310 VAL A CA 1
ATOM 2502 C C . VAL A 1 310 ? -20.706 45.177 22.120 1.00 19.44 310 VAL A C 1
ATOM 2503 O O . VAL A 1 310 ? -20.536 44.596 23.230 1.00 21.48 310 VAL A O 1
ATOM 2507 N N . ASP A 1 311 ? -21.441 46.279 21.976 1.00 20.71 311 ASP A N 1
ATOM 2508 C CA . ASP A 1 311 ? -22.018 46.988 23.148 1.00 25.75 311 ASP A CA 1
ATOM 2509 C C . ASP A 1 311 ? -23.347 47.600 22.716 1.00 26.98 311 ASP A C 1
ATOM 2510 O O . ASP A 1 311 ? -23.460 48.839 22.577 1.00 28.67 311 ASP A O 1
ATOM 2515 N N . VAL A 1 312 ? -24.330 46.758 22.494 1.00 25.92 312 VAL A N 1
ATOM 2516 C CA . VAL A 1 312 ? -25.655 47.196 22.011 1.00 28.01 312 VAL A CA 1
ATOM 2517 C C . VAL A 1 312 ? -26.366 48.001 23.105 1.00 34.70 312 VAL A C 1
ATOM 2518 O O . VAL A 1 312 ? -26.210 47.612 24.278 1.00 33.95 312 VAL A O 1
#

B-factor: mean 20.9, std 10.66, range [10.13, 125.42]